Protein AF-A0A2V5YJ11-F1 (afdb_monomer_lite)

Radius of gyration: 21.42 Å; chains: 1; bounding box: 56×48×49 Å

pLDDT: mean 84.27, std 7.31, range [41.84, 95.62]

Structure (mmCIF, N/CA/C/O backbone):
data_AF-A0A2V5YJ11-F1
#
_entry.id   AF-A0A2V5YJ11-F1
#
loop_
_atom_site.group_PDB
_atom_site.id
_atom_site.type_symbol
_atom_site.label_atom_id
_atom_site.label_alt_id
_atom_site.label_comp_id
_atom_site.label_asym_id
_atom_site.label_entity_id
_atom_site.label_seq_id
_atom_site.pdbx_PDB_ins_code
_atom_site.Cartn_x
_atom_site.Cartn_y
_atom_site.Cartn_z
_atom_site.occupancy
_atom_site.B_iso_or_equiv
_atom_site.auth_seq_id
_atom_site.auth_comp_id
_atom_site.auth_asym_id
_atom_site.auth_atom_id
_atom_site.pdbx_PDB_model_num
ATOM 1 N N . ILE A 1 1 ? -2.072 4.856 -14.285 1.00 73.69 1 ILE A N 1
ATOM 2 C CA . ILE A 1 1 ? -1.595 5.643 -13.106 1.00 73.69 1 ILE A CA 1
ATOM 3 C C . ILE A 1 1 ? -1.628 4.850 -11.790 1.00 73.69 1 ILE A C 1
ATOM 5 O O . ILE A 1 1 ? -0.784 5.071 -10.922 1.00 73.69 1 ILE A O 1
ATOM 9 N N . SER A 1 2 ? -2.541 3.880 -11.656 1.00 79.94 2 SER A N 1
ATOM 10 C CA . SER A 1 2 ? -2.747 3.090 -10.433 1.00 79.94 2 SER A CA 1
ATOM 11 C C . SER A 1 2 ? -1.493 2.372 -9.906 1.00 79.94 2 SER A C 1
ATOM 13 O O . SER A 1 2 ? -1.230 2.402 -8.709 1.00 79.94 2 SER A O 1
ATOM 15 N N . ILE A 1 3 ? -0.654 1.802 -10.780 1.00 80.06 3 ILE A N 1
ATOM 16 C CA . ILE A 1 3 ? 0.580 1.095 -10.370 1.00 80.06 3 ILE A CA 1
ATOM 17 C C . ILE A 1 3 ? 1.580 2.030 -9.675 1.00 80.06 3 ILE A C 1
ATOM 19 O O . ILE A 1 3 ? 2.219 1.647 -8.694 1.00 80.06 3 ILE A O 1
ATOM 23 N N . ALA A 1 4 ? 1.706 3.270 -10.148 1.00 80.75 4 ALA A N 1
ATOM 24 C CA . ALA A 1 4 ? 2.595 4.246 -9.527 1.00 80.75 4 ALA A CA 1
ATOM 25 C C . ALA A 1 4 ? 2.116 4.606 -8.114 1.00 80.75 4 ALA A C 1
ATOM 27 O O . ALA A 1 4 ? 2.922 4.672 -7.195 1.00 80.75 4 ALA A O 1
ATOM 28 N N . LEU A 1 5 ? 0.805 4.771 -7.922 1.00 81.25 5 LEU A N 1
ATOM 29 C CA . LEU A 1 5 ? 0.224 5.070 -6.612 1.00 81.25 5 LEU A CA 1
ATOM 30 C C . LEU A 1 5 ? 0.337 3.907 -5.646 1.00 81.25 5 LEU A C 1
ATOM 32 O O . LEU A 1 5 ? 0.656 4.127 -4.484 1.00 81.25 5 LEU A O 1
ATOM 36 N N . TRP A 1 6 ? 0.122 2.688 -6.133 1.00 86.25 6 TRP A N 1
ATOM 37 C CA . TRP A 1 6 ? 0.230 1.475 -5.335 1.00 86.25 6 TRP A CA 1
ATOM 38 C C . TRP A 1 6 ? 1.592 1.342 -4.643 1.00 86.25 6 TRP A C 1
ATOM 40 O O . TRP A 1 6 ? 1.655 0.935 -3.488 1.00 86.25 6 TRP A O 1
ATOM 50 N N . ASN A 1 7 ? 2.672 1.802 -5.284 1.00 85.06 7 ASN A N 1
ATOM 51 C CA . ASN A 1 7 ? 4.005 1.842 -4.670 1.00 85.06 7 ASN A CA 1
ATOM 52 C C . ASN A 1 7 ? 4.112 2.782 -3.450 1.00 85.06 7 ASN A C 1
ATOM 54 O O . ASN A 1 7 ? 5.041 2.649 -2.660 1.00 85.06 7 ASN A O 1
ATOM 58 N N . TYR A 1 8 ? 3.180 3.720 -3.277 1.00 81.50 8 TYR A N 1
ATOM 59 C CA . TYR A 1 8 ? 3.149 4.670 -2.160 1.00 81.50 8 TYR A CA 1
ATOM 60 C C . TYR A 1 8 ? 1.992 4.418 -1.178 1.00 81.50 8 TYR A C 1
ATOM 62 O O . TYR A 1 8 ? 1.776 5.218 -0.266 1.00 81.50 8 TYR A O 1
ATOM 70 N N . ILE A 1 9 ? 1.248 3.321 -1.342 1.00 86.12 9 ILE A N 1
ATOM 71 C CA . ILE A 1 9 ? 0.173 2.911 -0.430 1.00 86.12 9 ILE A CA 1
ATOM 72 C C . ILE A 1 9 ? 0.753 2.311 0.860 1.00 86.12 9 ILE A C 1
ATOM 74 O O . ILE A 1 9 ? 1.829 1.715 0.870 1.00 86.12 9 ILE A O 1
ATOM 78 N N . GLY A 1 10 ? 0.013 2.448 1.964 1.00 81.69 10 GLY A N 1
ATOM 79 C CA . GLY A 1 10 ? 0.274 1.714 3.203 1.00 81.69 10 GLY A CA 1
ATOM 80 C C . GLY A 1 10 ? 1.140 2.445 4.228 1.00 81.69 10 GLY A C 1
ATOM 81 O O . GLY A 1 10 ? 1.571 1.838 5.208 1.00 81.69 10 GLY A O 1
ATOM 82 N N . TRP A 1 11 ? 1.387 3.741 4.038 1.00 84.38 11 TRP A N 1
ATOM 83 C CA . TRP A 1 11 ? 2.071 4.600 5.016 1.00 84.38 11 TRP A CA 1
ATOM 84 C C . TRP A 1 11 ? 1.265 4.791 6.318 1.00 84.38 11 TRP A C 1
ATOM 86 O O . TRP A 1 11 ? 1.827 5.088 7.373 1.00 84.38 11 TRP A O 1
ATOM 96 N N . ASP A 1 12 ? -0.046 4.604 6.238 1.00 85.94 12 ASP A N 1
ATOM 97 C CA . ASP A 1 12 ? -1.053 4.639 7.295 1.00 85.94 12 ASP A CA 1
ATOM 98 C C . ASP A 1 12 ? -1.195 3.298 8.033 1.00 85.94 12 ASP A C 1
ATOM 100 O O . ASP A 1 12 ? -1.565 3.299 9.207 1.00 85.94 12 ASP A O 1
ATOM 104 N N . ASN A 1 13 ? -0.824 2.164 7.421 1.00 80.25 13 ASN A N 1
ATOM 105 C CA . ASN A 1 13 ? -0.940 0.828 8.029 1.00 80.25 13 ASN A CA 1
ATOM 106 C C . ASN A 1 13 ? -0.354 0.732 9.447 1.00 80.25 13 ASN A C 1
ATOM 108 O O . ASN A 1 13 ? -1.031 0.193 10.329 1.00 80.25 13 ASN A O 1
ATOM 112 N N . PRO A 1 14 ? 0.851 1.270 9.740 1.00 76.19 14 PRO A N 1
ATOM 113 C CA . PRO A 1 14 ? 1.404 1.205 11.085 1.00 76.19 14 PRO A CA 1
ATOM 114 C C . PRO A 1 14 ? 0.505 1.867 12.132 1.00 76.19 14 PRO A C 1
ATOM 116 O O . PRO A 1 14 ? 0.590 1.505 13.300 1.00 76.19 14 PRO A O 1
ATOM 119 N N . SER A 1 15 ? -0.358 2.821 11.762 1.00 75.81 15 SER A N 1
ATOM 120 C CA . SER A 1 15 ? -1.256 3.507 12.702 1.00 75.81 15 SER A CA 1
ATOM 121 C C . SER A 1 15 ? -2.294 2.573 13.332 1.00 75.81 15 SER A C 1
ATOM 123 O O . SER A 1 15 ? -2.723 2.804 14.460 1.00 75.81 15 SER A O 1
ATOM 125 N N . THR A 1 16 ? -2.627 1.463 12.671 1.00 73.62 16 THR A N 1
ATOM 126 C CA . THR A 1 16 ? -3.557 0.458 13.209 1.00 73.62 16 THR A CA 1
ATOM 127 C C . THR A 1 16 ? -2.975 -0.280 14.420 1.00 73.62 16 THR A C 1
ATOM 129 O O . THR A 1 16 ? -3.708 -0.650 15.334 1.00 73.62 16 THR A O 1
ATOM 132 N N . ALA A 1 17 ? -1.644 -0.405 14.489 1.00 68.19 17 ALA A N 1
ATOM 133 C CA . ALA A 1 17 ? -0.907 -0.965 15.622 1.00 68.19 17 ALA A CA 1
ATOM 134 C C . ALA A 1 17 ? -0.400 0.105 16.610 1.00 68.19 17 ALA A C 1
ATOM 136 O O . ALA A 1 17 ? 0.473 -0.169 17.435 1.00 68.19 17 ALA A O 1
ATOM 137 N N . GLN A 1 18 ? -0.939 1.332 16.573 1.00 70.19 18 GLN A N 1
ATOM 138 C CA . GLN A 1 18 ? -0.470 2.437 17.420 1.00 70.19 18 GLN A CA 1
ATOM 139 C C . GLN A 1 18 ? -0.518 2.131 18.922 1.00 70.19 18 GLN A C 1
ATOM 141 O O . GLN A 1 18 ? 0.319 2.641 19.669 1.00 70.19 18 GLN A O 1
ATOM 146 N N . GLY A 1 19 ?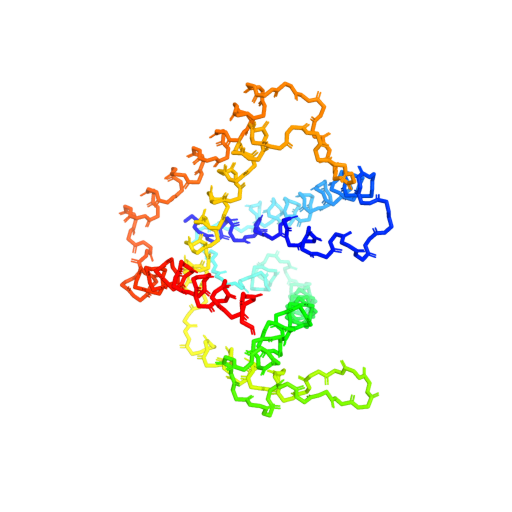 -1.446 1.274 19.357 1.00 70.38 19 GLY A N 1
ATOM 147 C CA . GLY A 1 19 ? -1.559 0.836 20.751 1.00 70.38 19 GLY A CA 1
ATOM 148 C C . GLY A 1 19 ? -0.392 -0.029 21.246 1.00 70.38 19 GLY A C 1
ATOM 149 O O . GLY A 1 19 ? -0.129 -0.050 22.444 1.00 70.38 19 GLY A O 1
ATOM 150 N N . GLU A 1 20 ? 0.335 -0.697 20.348 1.00 76.69 20 GLU A N 1
ATOM 151 C CA . GLU A 1 20 ? 1.489 -1.544 20.691 1.00 76.69 20 GLU A CA 1
ATOM 152 C C . GLU A 1 20 ? 2.812 -0.746 20.696 1.00 76.69 20 GLU A C 1
ATOM 154 O O . GLU A 1 20 ? 3.842 -1.211 21.190 1.00 76.69 20 GLU A O 1
ATOM 159 N N . VAL A 1 21 ? 2.802 0.493 20.188 1.00 80.00 21 VAL A N 1
ATOM 160 C CA . VAL A 1 21 ? 3.993 1.345 20.073 1.00 80.00 21 VAL A CA 1
ATOM 161 C C . VAL A 1 21 ? 4.177 2.203 21.323 1.00 80.00 21 VAL A C 1
ATOM 163 O O . VAL A 1 21 ? 3.309 2.977 21.719 1.00 80.00 21 VAL A O 1
ATOM 166 N N . LYS A 1 22 ? 5.375 2.165 21.915 1.00 81.62 22 LYS A N 1
ATOM 167 C CA . LYS A 1 22 ? 5.736 3.048 23.034 1.00 81.62 22 LYS A CA 1
ATOM 168 C C . LYS A 1 22 ? 5.780 4.514 22.579 1.00 81.62 22 LYS A C 1
ATOM 170 O O . LYS A 1 22 ? 6.554 4.872 21.690 1.00 81.62 22 LYS A O 1
ATOM 175 N N . ASN A 1 23 ? 5.011 5.379 23.247 1.00 84.00 23 ASN A N 1
ATOM 176 C CA . ASN A 1 23 ? 4.928 6.825 22.983 1.00 84.00 23 ASN A CA 1
ATOM 177 C C . ASN A 1 23 ? 4.676 7.165 21.501 1.00 84.00 23 ASN A C 1
ATOM 179 O O . ASN A 1 23 ? 5.492 7.847 20.865 1.00 84.00 23 ASN A O 1
ATOM 183 N N . PRO A 1 24 ? 3.539 6.732 20.936 1.00 80.56 24 PRO A N 1
ATOM 184 C CA . PRO A 1 24 ? 3.299 6.816 19.502 1.00 80.56 24 PRO A CA 1
ATOM 185 C C . PRO A 1 24 ? 3.320 8.261 18.982 1.00 80.56 24 PRO A C 1
ATOM 187 O O . PRO A 1 24 ? 3.807 8.525 17.886 1.00 80.56 24 PRO A O 1
ATOM 190 N N . SER A 1 25 ? 2.910 9.227 19.806 1.00 80.31 25 SER A N 1
ATOM 191 C CA . SER A 1 25 ? 2.929 10.654 19.466 1.00 80.31 25 SER A CA 1
ATOM 192 C C . SER A 1 25 ? 4.309 11.225 19.132 1.00 80.31 25 SER A C 1
ATOM 194 O O . SER A 1 25 ? 4.394 12.255 18.470 1.00 80.31 25 SER A O 1
ATOM 196 N N . ARG A 1 26 ? 5.395 10.576 19.567 1.00 83.50 26 ARG A N 1
ATOM 197 C CA . ARG A 1 26 ? 6.773 10.967 19.227 1.00 83.50 26 ARG A CA 1
ATOM 198 C C . ARG A 1 26 ? 7.444 9.975 18.289 1.00 83.50 26 ARG A C 1
ATOM 200 O O . ARG A 1 26 ? 8.250 10.385 17.459 1.00 83.50 26 ARG A O 1
ATOM 207 N N . THR A 1 27 ? 7.128 8.691 18.428 1.00 88.38 27 THR A N 1
ATOM 208 C CA . THR A 1 27 ? 7.758 7.619 17.652 1.00 88.38 27 THR A CA 1
ATOM 209 C C . THR A 1 27 ? 7.330 7.660 16.187 1.00 88.38 27 THR A C 1
ATOM 211 O O . THR A 1 27 ? 8.194 7.592 15.319 1.00 88.38 27 THR A O 1
ATOM 214 N N . TYR A 1 28 ? 6.041 7.875 15.894 1.00 85.19 28 TYR A N 1
ATOM 215 C CA . TYR A 1 28 ? 5.539 7.893 14.513 1.00 85.19 28 TYR A CA 1
ATOM 216 C C . TYR A 1 28 ? 6.125 9.029 13.668 1.00 85.19 28 TYR A C 1
ATOM 218 O O . TYR A 1 28 ? 6.676 8.731 12.609 1.00 85.19 28 TYR A O 1
ATOM 226 N N . PRO A 1 29 ? 6.096 10.306 14.107 1.00 84.31 29 PRO A N 1
ATOM 227 C CA . PRO A 1 29 ? 6.670 11.386 13.306 1.00 84.31 29 PRO A CA 1
ATOM 228 C C . PRO A 1 29 ? 8.162 11.186 13.024 1.00 84.31 29 PRO A C 1
ATOM 230 O O . PRO A 1 29 ? 8.623 11.465 11.923 1.00 84.31 29 PRO A O 1
ATOM 233 N N . ARG A 1 30 ? 8.918 10.661 13.998 1.00 88.69 30 ARG A N 1
ATOM 234 C CA . ARG A 1 30 ? 10.345 10.355 13.821 1.00 88.69 30 ARG A CA 1
ATOM 235 C C . ARG A 1 30 ? 10.556 9.212 12.838 1.00 88.69 30 ARG A C 1
ATOM 237 O O . ARG A 1 30 ? 11.393 9.338 11.955 1.00 88.69 30 ARG A O 1
ATOM 244 N N . ALA A 1 31 ? 9.795 8.127 12.971 1.00 89.62 31 ALA A N 1
ATOM 245 C CA . ALA A 1 31 ? 9.870 6.996 12.055 1.00 89.62 31 ALA A CA 1
ATOM 246 C C . ALA A 1 31 ? 9.571 7.433 10.614 1.00 89.62 31 ALA A C 1
ATOM 248 O O . ALA A 1 31 ? 10.355 7.128 9.721 1.00 89.62 31 ALA A O 1
ATOM 249 N N . LEU A 1 32 ? 8.514 8.226 10.401 1.00 88.62 32 LEU A N 1
ATOM 250 C CA . LEU A 1 32 ? 8.177 8.785 9.088 1.00 88.62 32 LEU A CA 1
ATOM 251 C C . LEU A 1 32 ? 9.275 9.711 8.547 1.00 88.62 32 LEU A C 1
ATOM 253 O O . LEU A 1 32 ? 9.615 9.618 7.372 1.00 88.62 32 LEU A O 1
ATOM 257 N N . ALA A 1 33 ? 9.876 10.553 9.394 1.00 89.94 33 ALA A N 1
ATOM 258 C CA . ALA A 1 33 ? 10.956 11.453 8.984 1.00 89.94 33 ALA A CA 1
ATOM 259 C C . ALA A 1 33 ? 12.203 10.714 8.465 1.00 89.94 33 ALA A C 1
ATOM 261 O O . ALA A 1 33 ? 12.894 11.244 7.600 1.00 89.94 33 ALA A O 1
ATOM 262 N N . PHE A 1 34 ? 12.483 9.502 8.957 1.00 92.50 34 PHE A N 1
ATOM 263 C CA . PHE A 1 34 ? 13.566 8.659 8.436 1.00 92.50 34 PHE A CA 1
ATOM 264 C C . PHE A 1 34 ? 13.117 7.771 7.272 1.00 92.50 34 PHE A C 1
ATOM 266 O O . PHE A 1 34 ? 13.850 7.624 6.296 1.00 92.50 34 PHE A O 1
ATOM 273 N N . ALA A 1 35 ? 11.918 7.192 7.353 1.00 90.38 35 ALA A N 1
ATOM 274 C CA . ALA A 1 35 ? 11.406 6.284 6.335 1.00 90.38 35 ALA A CA 1
ATOM 275 C C . ALA A 1 35 ? 11.194 6.994 4.992 1.00 90.38 35 ALA A C 1
ATOM 277 O O . ALA A 1 35 ? 11.591 6.460 3.961 1.00 90.38 35 ALA A O 1
ATOM 278 N N . LEU A 1 36 ? 10.633 8.210 4.996 1.00 90.31 36 LEU A N 1
ATOM 279 C CA . LEU A 1 36 ? 10.310 8.938 3.766 1.00 90.31 36 LEU A CA 1
ATOM 280 C C . LEU A 1 36 ? 11.546 9.204 2.883 1.00 90.31 36 LEU A C 1
ATOM 282 O O . LEU A 1 36 ? 11.503 8.821 1.711 1.00 90.31 36 LEU A O 1
ATOM 286 N N . PRO A 1 37 ? 12.665 9.774 3.381 1.00 93.12 37 PRO A N 1
ATOM 287 C CA . PRO A 1 37 ? 13.871 9.939 2.569 1.00 93.12 37 PRO A CA 1
ATOM 288 C C . PRO A 1 37 ? 14.454 8.616 2.076 1.00 93.12 37 PRO A C 1
ATOM 290 O O . PRO A 1 37 ? 14.842 8.524 0.91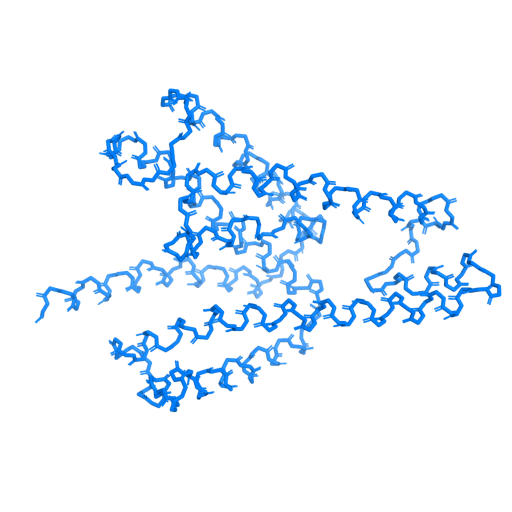6 1.00 93.12 37 PRO A O 1
ATOM 293 N N . ILE A 1 38 ? 14.489 7.583 2.926 1.00 93.62 38 ILE A N 1
ATOM 294 C CA . ILE A 1 38 ? 15.052 6.274 2.564 1.00 93.62 38 ILE A CA 1
ATOM 295 C C . ILE A 1 38 ? 14.250 5.642 1.425 1.00 93.62 38 ILE A C 1
ATOM 297 O O . ILE A 1 38 ? 14.833 5.210 0.435 1.00 93.62 38 ILE A O 1
ATOM 301 N N . VAL A 1 39 ? 12.921 5.637 1.535 1.00 90.56 39 VAL A N 1
ATOM 302 C CA . VAL A 1 39 ? 12.021 5.116 0.497 1.00 90.56 39 VAL A CA 1
ATOM 303 C C . VAL A 1 39 ? 12.131 5.944 -0.782 1.00 90.56 39 VAL A C 1
ATOM 305 O O . VAL A 1 39 ? 12.225 5.386 -1.871 1.00 90.56 39 VAL A O 1
ATOM 308 N N . THR A 1 40 ? 12.198 7.272 -0.662 1.00 90.69 40 THR A N 1
ATOM 309 C CA . THR A 1 40 ? 12.371 8.166 -1.817 1.00 90.69 40 THR A CA 1
ATOM 310 C C . THR A 1 40 ? 13.662 7.843 -2.564 1.00 90.69 40 THR A C 1
ATOM 312 O O . THR A 1 40 ? 13.631 7.607 -3.766 1.00 90.69 40 THR A O 1
ATOM 315 N N . ILE A 1 41 ? 14.793 7.757 -1.864 1.00 93.81 41 ILE A N 1
ATOM 316 C CA . ILE A 1 41 ? 16.082 7.396 -2.469 1.00 93.81 41 ILE A CA 1
ATOM 317 C C . ILE A 1 41 ? 16.012 5.986 -3.071 1.00 93.81 41 ILE A C 1
ATOM 319 O O . ILE A 1 41 ? 16.463 5.781 -4.198 1.00 93.81 41 ILE A O 1
ATOM 323 N N . GLY A 1 42 ? 15.401 5.041 -2.354 1.00 90.75 42 GLY A N 1
ATOM 324 C CA . GLY A 1 42 ? 15.230 3.656 -2.785 1.00 90.75 42 GLY A CA 1
ATOM 325 C C . GLY A 1 42 ? 14.435 3.503 -4.081 1.00 90.75 42 GLY A C 1
ATOM 326 O O . GLY A 1 42 ? 14.745 2.610 -4.860 1.00 90.75 42 GLY A O 1
ATOM 327 N N . TYR A 1 43 ? 13.470 4.385 -4.353 1.00 89.19 43 TYR A N 1
ATOM 328 C CA . TYR A 1 43 ? 12.753 4.412 -5.630 1.00 89.19 43 TYR A CA 1
ATOM 329 C C . TYR A 1 43 ? 13.491 5.209 -6.709 1.00 89.19 43 TYR A C 1
ATOM 331 O O . TYR A 1 43 ? 13.634 4.738 -7.835 1.00 89.19 43 TYR A O 1
ATOM 339 N N . PHE A 1 44 ? 13.974 6.410 -6.385 1.00 91.25 44 PHE A N 1
ATOM 340 C CA . PHE A 1 44 ? 14.527 7.330 -7.382 1.00 91.25 44 PHE A CA 1
ATOM 341 C C . PHE A 1 44 ? 15.870 6.871 -7.947 1.00 91.25 44 PHE A C 1
ATOM 343 O O . PHE A 1 44 ? 16.084 6.977 -9.151 1.00 91.25 44 PHE A O 1
ATOM 350 N N . VAL A 1 45 ? 16.777 6.361 -7.111 1.00 91.94 45 VAL A N 1
ATOM 351 C CA . VAL A 1 45 ? 18.118 5.949 -7.556 1.00 91.94 45 VAL A CA 1
ATOM 352 C C . VAL A 1 45 ? 18.066 4.847 -8.622 1.00 91.94 45 VAL A C 1
ATOM 354 O O . VAL A 1 45 ? 18.630 5.062 -9.698 1.00 91.94 45 VAL A O 1
ATOM 357 N N . PRO A 1 46 ? 17.399 3.694 -8.397 1.00 88.44 46 PRO A N 1
ATOM 358 C CA . PRO A 1 46 ? 17.320 2.662 -9.425 1.00 88.44 46 PRO A CA 1
ATOM 359 C C . PRO A 1 46 ? 16.526 3.136 -10.643 1.00 88.44 46 PRO A C 1
ATOM 361 O O . PRO A 1 46 ? 16.950 2.859 -11.760 1.00 88.44 46 PRO A O 1
ATOM 364 N N . LEU A 1 47 ? 15.447 3.907 -10.450 1.00 90.00 47 LEU A N 1
ATOM 365 C CA . LEU A 1 47 ? 14.643 4.446 -11.547 1.00 90.00 47 LEU A CA 1
ATOM 366 C C . LEU A 1 47 ? 15.471 5.327 -12.490 1.00 90.00 47 LEU A C 1
ATOM 368 O O . LEU A 1 47 ? 15.450 5.105 -13.700 1.00 90.00 47 LEU A O 1
ATOM 372 N N . LEU A 1 48 ? 16.229 6.288 -11.950 1.00 91.69 48 LEU A N 1
ATOM 373 C CA . LEU A 1 48 ? 17.101 7.172 -12.732 1.00 91.69 48 LEU A CA 1
ATOM 374 C C . LEU A 1 48 ? 18.209 6.392 -13.444 1.00 91.69 48 LEU A C 1
ATOM 376 O O . LEU A 1 48 ? 18.482 6.653 -14.615 1.00 91.69 48 LEU A O 1
ATOM 380 N N . ALA A 1 49 ? 18.813 5.412 -12.765 1.00 88.50 49 ALA A N 1
ATOM 381 C CA . ALA A 1 49 ? 19.824 4.552 -13.369 1.00 88.50 49 ALA A CA 1
ATOM 382 C C . ALA A 1 49 ? 19.259 3.766 -14.563 1.00 88.50 49 ALA A C 1
ATOM 384 O O . ALA A 1 49 ? 19.893 3.706 -15.613 1.00 88.50 49 ALA A O 1
ATOM 385 N N . THR A 1 50 ? 18.049 3.209 -14.441 1.00 88.25 50 THR A N 1
ATOM 386 C CA . THR A 1 50 ? 17.405 2.472 -15.539 1.00 88.25 50 THR A CA 1
ATOM 387 C C . THR A 1 50 ? 16.876 3.366 -16.651 1.00 88.25 50 THR A C 1
ATOM 389 O O . THR A 1 50 ? 16.981 2.980 -17.812 1.00 88.25 50 THR A O 1
ATOM 392 N N . LEU A 1 51 ? 16.359 4.558 -16.332 1.00 91.50 51 LEU A N 1
ATOM 393 C CA . LEU A 1 51 ? 15.925 5.555 -17.320 1.00 91.50 51 LEU A CA 1
ATOM 394 C C . LEU A 1 51 ? 17.086 6.006 -18.206 1.00 91.50 51 LEU A C 1
ATOM 396 O O . LEU A 1 51 ? 16.914 6.185 -19.405 1.00 91.50 51 LEU A O 1
ATOM 400 N N . GLY A 1 52 ? 18.273 6.190 -17.620 1.00 88.31 52 GLY A N 1
ATOM 401 C CA . GLY A 1 52 ? 19.466 6.576 -18.373 1.00 88.31 52 GLY A CA 1
ATOM 402 C C . GLY A 1 52 ? 20.031 5.458 -19.250 1.00 88.31 52 GLY A C 1
ATOM 403 O O . GLY A 1 52 ? 20.828 5.733 -20.143 1.00 88.31 52 GLY A O 1
ATOM 404 N N . ALA A 1 53 ? 19.645 4.207 -18.996 1.00 86.69 53 ALA A N 1
ATOM 405 C CA . ALA A 1 53 ? 20.301 3.046 -19.577 1.00 86.69 53 ALA A CA 1
ATOM 406 C C . ALA A 1 53 ? 19.392 2.167 -20.452 1.00 86.69 53 ALA A C 1
ATOM 408 O O . ALA A 1 53 ? 19.888 1.310 -21.178 1.00 86.69 53 ALA A O 1
ATOM 409 N N . SER A 1 54 ? 18.075 2.370 -20.404 1.00 88.62 54 SER A N 1
ATOM 410 C CA . SER A 1 54 ? 17.086 1.625 -21.185 1.00 88.62 54 SER A CA 1
ATOM 411 C C . SER A 1 54 ? 15.926 2.525 -21.603 1.00 88.62 54 SER A C 1
ATOM 413 O O . SER A 1 54 ? 15.653 3.534 -20.956 1.00 88.62 54 SER A O 1
ATOM 415 N N . ASP A 1 55 ? 15.231 2.147 -22.674 1.00 88.69 55 ASP A N 1
ATOM 416 C CA . ASP A 1 55 ? 14.028 2.849 -23.114 1.00 88.69 55 ASP A CA 1
ATOM 417 C C . ASP A 1 55 ? 12.844 2.496 -22.198 1.00 88.69 55 ASP A C 1
ATOM 419 O O . ASP A 1 55 ? 12.479 1.330 -22.044 1.00 88.69 55 ASP A O 1
ATOM 423 N N . TRP A 1 56 ? 12.234 3.514 -21.587 1.00 87.44 56 TRP A N 1
ATOM 424 C CA . TRP A 1 56 ? 11.096 3.353 -20.679 1.00 87.44 56 TRP A CA 1
ATOM 425 C C . TRP A 1 56 ? 9.851 2.796 -21.377 1.00 87.44 56 TRP A C 1
ATOM 427 O O . TRP A 1 56 ? 8.986 2.219 -20.717 1.00 87.44 56 TRP A O 1
ATOM 437 N N . THR A 1 57 ? 9.757 2.922 -22.704 1.00 88.56 57 THR A N 1
ATOM 438 C CA . THR A 1 57 ? 8.627 2.396 -23.482 1.00 88.56 57 THR A CA 1
ATOM 439 C C . THR A 1 57 ? 8.627 0.869 -23.586 1.00 88.56 57 THR A C 1
ATOM 441 O O . THR A 1 57 ? 7.585 0.276 -23.858 1.00 88.56 57 THR A O 1
ATOM 444 N N . THR A 1 58 ? 9.762 0.208 -23.325 1.00 86.19 58 THR A N 1
ATOM 445 C CA . THR A 1 58 ? 9.877 -1.260 -23.371 1.00 86.19 58 THR A CA 1
ATOM 446 C C . THR A 1 58 ? 9.682 -1.921 -22.007 1.00 86.19 58 THR A C 1
ATOM 448 O O . THR A 1 58 ? 9.861 -3.133 -21.869 1.00 86.19 58 THR A O 1
ATOM 451 N N . TRP A 1 59 ? 9.387 -1.144 -20.965 1.00 88.00 59 TRP A N 1
ATOM 452 C CA . TRP A 1 59 ? 9.293 -1.657 -19.604 1.00 88.00 59 TRP A CA 1
ATOM 453 C C . TRP A 1 59 ? 8.000 -2.435 -19.378 1.00 88.00 59 TRP A C 1
ATOM 455 O O . TRP A 1 59 ? 6.924 -2.067 -19.841 1.00 88.00 59 TRP A O 1
ATOM 465 N N . THR A 1 60 ? 8.119 -3.525 -18.625 1.00 85.25 60 THR A N 1
ATOM 466 C CA . THR A 1 60 ? 7.005 -4.409 -18.271 1.00 85.25 60 THR A CA 1
ATOM 467 C C . THR A 1 60 ? 6.996 -4.682 -16.771 1.00 85.25 60 THR A C 1
ATOM 469 O O . THR A 1 60 ? 8.006 -4.510 -16.080 1.00 85.25 60 THR A O 1
ATOM 472 N N . GLU A 1 61 ? 5.840 -5.093 -16.248 1.00 80.31 61 GLU A N 1
ATOM 473 C CA . GLU A 1 61 ? 5.681 -5.471 -14.842 1.00 80.31 61 GLU A CA 1
ATOM 474 C C . GLU A 1 61 ? 6.677 -6.579 -14.466 1.00 80.31 61 GLU A C 1
ATOM 476 O O . GLU A 1 61 ? 6.799 -7.590 -15.155 1.00 80.31 61 GLU A O 1
ATOM 481 N N . GLY A 1 62 ? 7.426 -6.379 -13.378 1.00 82.44 62 GLY A N 1
ATOM 482 C CA . GLY A 1 62 ? 8.463 -7.324 -12.953 1.00 82.44 62 GLY A CA 1
ATOM 483 C C . GLY A 1 62 ? 9.709 -7.366 -13.850 1.00 82.44 62 GLY A C 1
ATOM 484 O O . GLY A 1 62 ? 10.560 -8.222 -13.632 1.00 82.44 62 GLY A O 1
ATOM 485 N N . GLY A 1 63 ? 9.854 -6.440 -14.806 1.00 88.00 63 GLY A N 1
ATOM 486 C CA . GLY A 1 63 ? 10.927 -6.422 -15.808 1.00 88.00 63 GLY A CA 1
ATOM 487 C C . GLY A 1 63 ? 12.323 -6.015 -15.313 1.00 88.00 63 GLY A C 1
ATOM 488 O O . GLY A 1 63 ? 13.266 -5.997 -16.103 1.00 88.00 63 GLY A O 1
ATOM 489 N N . TRP A 1 64 ? 12.494 -5.676 -14.029 1.00 89.25 64 TRP A N 1
ATOM 490 C CA . TRP A 1 64 ? 13.776 -5.208 -13.476 1.00 89.25 64 TRP A CA 1
ATOM 491 C C . TRP A 1 64 ? 14.956 -6.168 -13.722 1.00 89.25 64 TRP A C 1
ATOM 493 O O . TRP A 1 64 ? 16.020 -5.694 -14.133 1.00 89.25 64 TRP A O 1
ATOM 503 N N . PRO A 1 65 ? 14.820 -7.500 -13.540 1.00 91.81 65 PRO A N 1
ATOM 504 C CA . PRO A 1 65 ? 15.888 -8.438 -13.879 1.00 91.81 65 PRO A CA 1
ATOM 505 C C . PRO A 1 65 ? 16.234 -8.427 -15.375 1.00 91.81 65 PRO A C 1
ATOM 507 O O . PRO A 1 65 ? 17.407 -8.484 -15.733 1.00 91.81 65 PRO A O 1
ATOM 510 N N . GLN A 1 66 ? 15.239 -8.324 -16.260 1.00 90.19 66 GLN A N 1
ATOM 511 C CA . GLN A 1 66 ? 15.435 -8.291 -17.712 1.00 90.19 66 GLN A CA 1
ATOM 512 C C . GLN A 1 66 ? 16.162 -7.013 -18.138 1.00 90.19 66 GLN A C 1
ATOM 514 O O . GLN A 1 66 ? 17.101 -7.082 -18.932 1.00 90.19 66 GLN A O 1
ATOM 519 N N . ILE A 1 67 ? 15.792 -5.872 -17.549 1.00 90.81 67 ILE A N 1
ATOM 520 C CA . ILE A 1 67 ? 16.481 -4.596 -17.758 1.00 90.81 67 ILE A CA 1
ATOM 521 C C . ILE A 1 67 ? 17.951 -4.731 -17.338 1.00 90.81 67 ILE A C 1
ATOM 523 O O . ILE A 1 67 ? 18.840 -4.410 -18.126 1.00 90.81 67 ILE A O 1
ATOM 527 N N . ALA A 1 68 ? 18.232 -5.309 -16.165 1.00 90.38 68 ALA A N 1
ATOM 528 C CA . ALA A 1 68 ? 19.605 -5.539 -15.708 1.00 90.38 68 ALA A CA 1
ATOM 529 C C . ALA A 1 68 ? 20.427 -6.421 -16.668 1.00 90.38 68 ALA A C 1
ATOM 531 O O . ALA A 1 68 ? 21.593 -6.122 -16.928 1.00 90.38 68 ALA A O 1
ATOM 532 N N . VAL A 1 69 ? 19.832 -7.470 -17.252 1.00 91.12 69 VAL A N 1
ATOM 533 C CA . VAL A 1 69 ? 20.509 -8.284 -18.280 1.00 91.12 69 VAL A CA 1
ATOM 534 C C . VAL A 1 69 ? 20.808 -7.463 -19.534 1.00 91.12 69 VAL A C 1
ATOM 536 O O . VAL A 1 69 ? 21.914 -7.555 -20.062 1.00 91.12 69 VAL A O 1
ATOM 539 N N . SER A 1 70 ? 19.846 -6.665 -20.002 1.00 87.56 70 SER A N 1
ATOM 540 C CA . SER A 1 70 ? 19.986 -5.897 -21.245 1.00 87.56 70 SER A CA 1
ATOM 541 C C . SER A 1 70 ? 21.020 -4.770 -21.157 1.00 87.56 70 SER A C 1
ATOM 543 O O . SER A 1 70 ? 21.662 -4.448 -22.152 1.00 87.56 70 SER A O 1
ATOM 545 N N . VAL A 1 71 ? 21.211 -4.204 -19.963 1.00 86.88 71 VAL A N 1
ATOM 546 C CA . VAL A 1 71 ? 22.011 -2.992 -19.758 1.00 86.88 71 VAL A CA 1
ATOM 547 C C . VAL A 1 71 ? 23.420 -3.284 -19.238 1.00 86.88 71 VAL A C 1
ATOM 549 O O . VAL A 1 71 ? 24.360 -2.559 -19.553 1.00 86.88 71 VAL A O 1
ATOM 552 N N . SER A 1 72 ? 23.606 -4.324 -18.421 1.00 85.44 72 SER A N 1
ATOM 553 C CA . SER A 1 72 ? 24.841 -4.489 -17.633 1.00 85.44 72 SER A CA 1
ATOM 554 C C . SER A 1 72 ? 25.855 -5.480 -18.223 1.00 85.44 72 SER A C 1
ATOM 556 O O . SER A 1 72 ? 26.746 -5.954 -17.512 1.00 85.44 72 SER A O 1
ATOM 558 N N . GLY A 1 73 ? 25.738 -5.809 -19.514 1.00 85.44 73 GLY A N 1
ATOM 559 C CA . GLY A 1 73 ? 26.698 -6.653 -20.232 1.00 85.44 73 GLY A CA 1
ATOM 560 C C . GLY A 1 73 ? 26.956 -7.998 -19.539 1.00 85.44 73 GLY A C 1
ATOM 561 O O . GLY A 1 73 ? 26.026 -8.699 -19.143 1.00 85.44 73 GLY A O 1
ATOM 562 N N . SER A 1 74 ? 28.230 -8.359 -19.350 1.00 86.94 74 SER A N 1
ATOM 563 C CA . SER A 1 74 ? 28.632 -9.634 -18.730 1.00 86.94 74 SER A CA 1
ATOM 564 C C . SER A 1 74 ? 28.190 -9.788 -17.266 1.00 86.94 74 SER A C 1
ATOM 566 O O . SER A 1 74 ? 27.982 -10.912 -16.811 1.00 86.94 74 SER A O 1
ATOM 568 N N . ALA A 1 75 ? 27.990 -8.683 -16.538 1.00 89.56 75 ALA A N 1
ATOM 569 C CA . ALA A 1 75 ? 27.502 -8.697 -15.158 1.00 89.56 75 ALA A CA 1
ATOM 570 C C . ALA A 1 75 ? 25.967 -8.775 -15.060 1.00 89.56 75 ALA A C 1
ATOM 572 O O . ALA A 1 75 ? 25.434 -9.074 -13.990 1.00 89.56 75 ALA A O 1
ATOM 573 N N . GLY A 1 76 ? 25.243 -8.548 -16.162 1.00 89.50 76 GLY A N 1
ATOM 574 C CA . GLY A 1 76 ? 23.786 -8.412 -16.153 1.00 89.50 76 GLY A CA 1
ATOM 575 C C . GLY A 1 76 ? 23.051 -9.633 -15.619 1.00 89.50 76 GLY A C 1
ATOM 576 O O . GLY A 1 76 ? 22.147 -9.491 -14.802 1.00 89.50 76 GLY A O 1
ATOM 577 N N . ARG A 1 77 ? 23.488 -10.848 -15.975 1.00 92.00 77 ARG A N 1
ATOM 578 C CA . ARG A 1 77 ? 22.875 -12.083 -15.454 1.00 92.00 77 ARG A CA 1
ATOM 579 C C . ARG A 1 77 ? 23.060 -12.239 -13.944 1.00 92.00 77 ARG A C 1
ATOM 581 O O . ARG A 1 77 ? 22.141 -12.686 -13.267 1.00 92.00 77 ARG A O 1
ATOM 588 N N . TRP A 1 78 ? 24.225 -11.866 -13.417 1.00 94.19 78 TRP A N 1
ATOM 589 C CA . TRP A 1 78 ? 24.498 -11.919 -11.981 1.00 94.19 78 TRP A CA 1
ATOM 590 C C . TRP A 1 78 ? 23.628 -10.916 -11.217 1.00 94.19 78 TRP A C 1
ATOM 592 O O . TRP A 1 78 ? 22.954 -11.288 -10.259 1.00 94.19 78 TRP A O 1
ATOM 602 N N . ILE A 1 79 ? 23.578 -9.667 -11.687 1.00 92.31 79 ILE A N 1
ATOM 603 C CA . ILE A 1 79 ? 22.757 -8.606 -11.089 1.00 92.31 79 ILE A CA 1
ATOM 604 C C . ILE A 1 79 ? 21.271 -8.984 -11.136 1.00 92.31 79 ILE A C 1
ATOM 606 O O . ILE A 1 79 ? 20.573 -8.861 -10.133 1.00 92.31 79 ILE A O 1
ATOM 610 N N . ALA A 1 80 ? 20.797 -9.511 -12.266 1.00 93.00 80 ALA A N 1
ATOM 611 C CA . ALA A 1 80 ? 19.413 -9.937 -12.440 1.00 93.00 80 ALA A CA 1
ATOM 612 C C . ALA A 1 80 ? 18.987 -11.014 -11.433 1.00 93.00 80 ALA A C 1
ATOM 614 O O . ALA A 1 80 ? 17.881 -10.940 -10.900 1.00 93.00 80 ALA A O 1
ATOM 615 N N . ILE A 1 81 ? 19.863 -11.980 -11.126 1.00 94.38 81 ILE A N 1
ATOM 616 C CA . ILE A 1 81 ? 19.596 -13.005 -10.106 1.00 94.38 81 ILE A CA 1
ATOM 617 C C . ILE A 1 81 ? 19.415 -12.356 -8.731 1.00 94.38 81 ILE A C 1
ATOM 619 O O . ILE A 1 81 ? 18.455 -12.671 -8.032 1.00 94.38 81 ILE A O 1
ATOM 623 N N . TRP A 1 82 ? 20.291 -11.424 -8.350 1.00 94.75 82 TRP A N 1
ATOM 624 C CA . TRP A 1 82 ? 20.184 -10.736 -7.061 1.00 94.75 82 TRP A CA 1
ATOM 625 C C . TRP A 1 82 ? 18.950 -9.843 -6.962 1.00 94.75 82 TRP A C 1
ATOM 627 O O . TRP A 1 82 ? 18.296 -9.841 -5.921 1.00 94.75 82 TRP A O 1
ATOM 637 N N . ILE A 1 83 ? 18.588 -9.140 -8.039 1.00 93.12 83 ILE A N 1
ATOM 638 C CA . ILE A 1 83 ? 17.348 -8.356 -8.103 1.00 93.12 83 ILE A CA 1
ATOM 639 C C . ILE A 1 83 ? 16.133 -9.274 -7.943 1.00 93.12 83 ILE A C 1
ATOM 641 O O . ILE A 1 83 ? 15.251 -8.983 -7.137 1.00 93.12 83 ILE A O 1
ATOM 645 N N . ALA A 1 84 ? 16.096 -10.398 -8.666 1.00 93.62 84 ALA A N 1
ATOM 646 C CA . ALA A 1 84 ? 14.996 -11.353 -8.583 1.00 93.62 84 ALA A CA 1
ATOM 647 C C . ALA A 1 84 ? 14.871 -11.956 -7.175 1.00 93.62 84 ALA A C 1
ATOM 649 O O . ALA A 1 84 ? 13.783 -11.953 -6.601 1.00 93.62 84 ALA A O 1
ATOM 650 N N . LEU A 1 85 ? 15.980 -12.407 -6.581 1.00 95.25 85 LEU A N 1
ATOM 651 C CA . LEU A 1 85 ? 15.994 -12.949 -5.219 1.00 95.25 85 LEU A CA 1
ATOM 652 C C . LEU A 1 85 ? 15.578 -11.900 -4.184 1.00 95.25 85 LEU A C 1
ATOM 654 O O . LEU A 1 85 ? 14.742 -12.187 -3.331 1.00 95.25 85 LEU A O 1
ATOM 658 N N . GLY A 1 86 ? 16.113 -10.680 -4.274 1.00 94.12 86 GLY A N 1
ATOM 659 C CA . GLY A 1 86 ? 15.748 -9.581 -3.382 1.00 94.12 86 GLY A CA 1
ATOM 660 C C . GLY A 1 86 ? 14.260 -9.240 -3.470 1.00 94.12 86 GLY A C 1
ATOM 661 O O . GLY A 1 86 ? 13.594 -9.134 -2.440 1.00 94.12 86 GLY A O 1
ATOM 662 N N . GLY A 1 87 ? 13.719 -9.155 -4.689 1.00 92.12 87 GLY A N 1
ATOM 663 C CA . GLY A 1 87 ? 12.294 -8.932 -4.928 1.00 92.12 87 GLY A CA 1
ATOM 664 C C . GLY A 1 87 ? 11.415 -10.048 -4.360 1.00 92.12 87 GLY A C 1
ATOM 665 O O . GLY A 1 87 ? 10.431 -9.767 -3.680 1.00 92.12 87 GLY A O 1
ATOM 666 N N . MET A 1 88 ? 11.799 -11.313 -4.555 1.00 93.25 88 MET A N 1
ATOM 667 C CA . MET A 1 88 ? 11.076 -12.463 -3.999 1.00 93.25 88 MET A CA 1
ATOM 668 C C . MET A 1 88 ? 11.071 -12.458 -2.468 1.00 93.25 88 MET A C 1
ATOM 670 O O . MET A 1 88 ? 10.017 -12.616 -1.857 1.00 93.25 88 MET A O 1
ATOM 674 N N . ILE A 1 89 ? 12.233 -12.258 -1.840 1.00 95.62 89 ILE A N 1
ATOM 675 C CA . ILE A 1 89 ? 12.352 -12.215 -0.376 1.00 95.62 89 ILE A CA 1
ATOM 676 C C . ILE A 1 89 ? 11.545 -11.039 0.186 1.00 95.62 89 ILE A C 1
ATOM 678 O O . ILE A 1 89 ? 10.840 -11.204 1.180 1.00 95.62 89 ILE A O 1
ATOM 682 N N . SER A 1 90 ? 11.600 -9.876 -0.467 1.00 92.12 90 SER A N 1
ATOM 683 C CA . SER A 1 90 ? 10.819 -8.697 -0.085 1.00 92.12 90 SER A CA 1
ATOM 684 C C . SER A 1 90 ? 9.312 -8.962 -0.161 1.00 92.12 90 SER A C 1
ATOM 686 O O . SER A 1 90 ? 8.604 -8.707 0.813 1.00 92.12 90 SER A O 1
ATOM 688 N N . ALA A 1 91 ? 8.827 -9.551 -1.259 1.00 90.19 91 ALA A N 1
ATOM 689 C CA . ALA A 1 91 ? 7.417 -9.900 -1.422 1.00 90.19 91 ALA A CA 1
ATOM 690 C C . ALA A 1 91 ? 6.947 -10.926 -0.376 1.00 90.19 91 ALA A C 1
ATOM 692 O O . ALA A 1 91 ? 5.871 -10.770 0.202 1.00 90.19 91 ALA A O 1
ATOM 693 N N . LEU A 1 92 ? 7.767 -11.941 -0.075 1.00 90.62 92 LEU A N 1
ATOM 694 C CA . LEU A 1 92 ? 7.474 -12.930 0.967 1.00 90.62 92 LEU A CA 1
ATOM 695 C C . LEU A 1 92 ? 7.425 -12.302 2.364 1.00 90.62 92 LEU A C 1
ATOM 697 O O . LEU A 1 92 ? 6.517 -12.597 3.142 1.00 90.62 92 LEU A O 1
ATOM 701 N N . ALA A 1 93 ? 8.379 -11.425 2.682 1.00 90.88 93 ALA A N 1
ATOM 702 C CA . ALA A 1 93 ? 8.409 -10.715 3.955 1.00 90.88 93 ALA A CA 1
ATOM 703 C C . ALA A 1 93 ? 7.180 -9.809 4.118 1.00 90.88 93 ALA A C 1
ATOM 705 O O . ALA A 1 93 ? 6.544 -9.828 5.173 1.00 90.88 93 ALA A O 1
ATOM 706 N N . LEU A 1 94 ? 6.809 -9.074 3.063 1.00 88.94 94 LEU A N 1
ATOM 707 C CA . LEU A 1 94 ? 5.619 -8.226 3.044 1.00 88.94 94 LEU A CA 1
ATOM 708 C C . LEU A 1 94 ? 4.342 -9.052 3.230 1.00 88.94 94 LEU A C 1
ATOM 710 O O . LEU A 1 94 ? 3.523 -8.726 4.085 1.00 88.94 94 LEU A O 1
ATOM 714 N N . PHE A 1 95 ? 4.193 -10.154 2.490 1.00 87.06 95 PHE A N 1
ATOM 715 C CA . PHE A 1 95 ? 3.038 -11.043 2.620 1.00 87.06 95 PHE A CA 1
ATOM 716 C C . PHE A 1 95 ? 2.904 -11.606 4.040 1.00 87.06 95 PHE A C 1
ATOM 718 O O . PHE A 1 95 ? 1.812 -11.593 4.606 1.00 87.06 95 PHE A O 1
ATOM 725 N N . ASN A 1 96 ? 4.009 -12.048 4.646 1.00 86.50 96 ASN A N 1
ATOM 726 C CA . ASN A 1 96 ? 4.005 -12.559 6.015 1.00 86.50 96 ASN A CA 1
ATOM 727 C C . ASN A 1 96 ? 3.608 -11.475 7.035 1.00 86.50 96 ASN A C 1
ATOM 729 O O . ASN A 1 96 ? 2.785 -11.721 7.916 1.00 86.50 96 ASN A O 1
ATOM 733 N N . ALA A 1 97 ? 4.139 -10.256 6.889 1.00 84.50 97 ALA A N 1
ATOM 734 C CA . ALA A 1 97 ? 3.783 -9.128 7.748 1.00 84.50 97 ALA A CA 1
ATOM 735 C C . ALA A 1 97 ? 2.287 -8.778 7.651 1.00 84.50 97 ALA A C 1
ATOM 737 O O . ALA A 1 97 ? 1.627 -8.600 8.675 1.00 84.50 97 ALA A O 1
ATOM 738 N N . LEU A 1 98 ? 1.734 -8.741 6.433 1.00 84.38 98 LEU A N 1
ATOM 739 C CA . LEU A 1 98 ? 0.312 -8.469 6.202 1.00 84.38 98 LEU A CA 1
ATOM 740 C C . LEU A 1 98 ? -0.585 -9.600 6.722 1.00 84.38 98 LEU A C 1
ATOM 742 O O . LEU A 1 98 ? -1.612 -9.331 7.344 1.00 84.38 98 LEU A O 1
ATOM 746 N N . MET A 1 99 ? -0.189 -10.864 6.536 1.00 82.81 99 MET A N 1
ATOM 747 C CA . MET A 1 99 ? -0.921 -12.024 7.059 1.00 82.81 99 MET A CA 1
ATOM 748 C C . MET A 1 99 ? -1.091 -11.963 8.577 1.00 82.81 99 MET A C 1
ATOM 750 O O . MET A 1 99 ? -2.192 -12.225 9.056 1.00 82.81 99 MET A O 1
ATOM 754 N N . LEU A 1 100 ? -0.049 -11.579 9.324 1.00 76.75 100 LEU A N 1
ATOM 755 C CA . LEU A 1 100 ? -0.112 -11.455 10.786 1.00 76.75 100 LEU A CA 1
ATOM 756 C C . LEU A 1 100 ? -1.171 -10.442 11.249 1.00 76.75 100 LEU A C 1
ATOM 758 O O . LEU A 1 100 ? -1.841 -10.671 12.259 1.00 76.75 100 LEU A O 1
ATOM 762 N N . GLY A 1 101 ? -1.334 -9.339 10.514 1.00 75.31 101 GLY A N 1
ATOM 763 C CA . GLY A 1 101 ? -2.355 -8.329 10.791 1.00 75.31 101 GLY A CA 1
ATOM 764 C C . GLY A 1 101 ? -3.748 -8.784 10.357 1.00 75.31 101 GLY A C 1
ATOM 765 O O . GLY A 1 101 ? -4.682 -8.825 11.161 1.00 75.31 101 GLY A O 1
ATOM 766 N N . TYR A 1 102 ? -3.893 -9.183 9.093 1.00 77.44 102 TYR A N 1
ATOM 767 C CA . TYR A 1 102 ? -5.199 -9.478 8.508 1.00 77.44 102 TYR A CA 1
ATOM 768 C C . TYR A 1 102 ? -5.824 -10.781 9.003 1.00 77.44 102 TYR A C 1
ATOM 770 O O . TYR A 1 102 ? -7.048 -10.874 9.019 1.00 77.44 102 TYR A O 1
ATOM 778 N N . SER A 1 103 ? -5.048 -11.755 9.497 1.00 76.56 103 SER A N 1
ATOM 779 C CA . SER A 1 103 ? -5.615 -12.978 10.086 1.00 76.56 103 SER A CA 1
ATOM 780 C C . SER A 1 103 ? -6.341 -12.740 11.412 1.00 76.56 103 SER A C 1
ATOM 782 O O . SER A 1 103 ? -7.136 -13.581 11.831 1.00 76.56 103 SER A O 1
ATOM 784 N N . ARG A 1 104 ? -6.090 -11.608 12.089 1.00 74.44 104 ARG A N 1
ATOM 785 C CA . ARG A 1 104 ? -6.784 -11.261 13.340 1.00 74.44 104 ARG A CA 1
ATOM 786 C C . ARG A 1 104 ? -8.236 -10.847 13.102 1.00 74.44 104 ARG A C 1
ATOM 788 O O . ARG A 1 104 ? -9.076 -11.119 13.950 1.00 74.44 104 ARG A O 1
ATOM 795 N N . ILE A 1 105 ? -8.552 -10.256 11.949 1.00 80.12 105 ILE A N 1
ATOM 796 C CA . ILE A 1 105 ? -9.915 -9.818 11.607 1.00 80.12 105 ILE A CA 1
ATOM 797 C C . ILE A 1 105 ? -10.907 -10.999 11.588 1.00 80.12 105 ILE A C 1
ATOM 799 O O . ILE A 1 105 ? -11.879 -10.955 12.339 1.00 80.12 105 ILE A O 1
ATOM 803 N N . PRO A 1 106 ? -10.692 -12.082 10.810 1.00 78.81 106 PRO A N 1
ATOM 804 C CA . PRO A 1 106 ? -11.604 -13.223 10.808 1.00 78.81 106 PRO A CA 1
ATOM 805 C C . PRO A 1 106 ? -11.631 -13.969 12.147 1.00 78.81 106 PRO A C 1
ATOM 807 O O . PRO A 1 106 ? -12.659 -14.549 12.481 1.00 78.81 106 PRO A O 1
ATOM 810 N N . PHE A 1 107 ? -10.545 -13.931 12.927 1.00 80.56 107 PHE A N 1
ATOM 811 C CA . PHE A 1 107 ? -10.534 -14.450 14.297 1.00 80.56 107 PHE A CA 1
ATOM 812 C C . PHE A 1 107 ? -11.506 -13.673 15.200 1.00 80.56 107 PHE A C 1
ATOM 814 O O . PHE A 1 107 ? -12.395 -14.288 15.780 1.00 80.56 107 PHE A O 1
ATOM 821 N N . VAL A 1 108 ? -11.396 -12.338 15.260 1.00 79.00 108 VAL A N 1
ATOM 822 C CA . VAL A 1 108 ? -12.285 -11.492 16.081 1.00 79.00 108 VAL A CA 1
ATOM 823 C C . VAL A 1 108 ? -13.736 -11.619 15.619 1.00 79.00 108 VAL A C 1
ATOM 825 O O . VAL A 1 108 ? -14.628 -11.801 16.434 1.00 79.00 108 VAL A O 1
ATOM 828 N N . LEU A 1 109 ? -13.982 -11.628 14.305 1.00 80.75 109 LEU A N 1
ATOM 829 C CA . LEU A 1 109 ? -15.330 -11.825 13.765 1.00 80.75 109 LEU A CA 1
ATOM 830 C C . LEU A 1 109 ? -15.914 -13.203 14.119 1.00 80.75 109 LEU A C 1
ATOM 832 O O . LEU A 1 109 ? -17.125 -13.336 14.286 1.00 80.75 109 LEU A O 1
ATOM 836 N N . ALA A 1 110 ? -15.087 -14.243 14.209 1.00 81.75 110 ALA A N 1
ATOM 837 C CA . ALA A 1 110 ? -15.537 -15.563 14.637 1.00 81.75 110 ALA A CA 1
ATOM 838 C C . ALA A 1 110 ? -15.809 -15.621 16.147 1.00 81.75 110 ALA A C 1
ATOM 840 O O . ALA A 1 110 ? -16.763 -16.285 16.553 1.00 81.75 110 ALA A O 1
ATOM 841 N N . ASP A 1 111 ? -15.014 -14.912 16.952 1.00 80.62 111 ASP A N 1
ATOM 842 C CA . ASP A 1 111 ? -15.216 -14.764 18.399 1.00 80.62 111 ASP A CA 1
ATOM 843 C C . ASP A 1 111 ? -16.521 -14.004 18.704 1.00 80.62 111 ASP A C 1
ATOM 845 O O . ASP A 1 111 ? -17.342 -14.457 19.499 1.00 80.62 111 ASP A O 1
ATOM 849 N N . ASP A 1 112 ? -16.811 -12.954 17.926 1.00 80.38 112 ASP A N 1
ATOM 850 C CA . ASP A 1 112 ? -18.075 -12.197 17.949 1.00 80.38 112 ASP A CA 1
ATOM 851 C C . ASP A 1 112 ? -19.279 -12.980 17.364 1.00 80.38 112 ASP A C 1
ATOM 853 O O . ASP A 1 112 ? -20.406 -12.472 17.274 1.00 80.38 112 ASP A O 1
ATOM 857 N N . GLY A 1 113 ? -19.066 -14.225 16.919 1.00 79.00 113 GLY A N 1
ATOM 858 C CA . GLY A 1 113 ? -20.101 -15.102 16.369 1.00 79.00 113 GLY A CA 1
ATOM 859 C C . GLY A 1 113 ? -20.656 -14.654 15.012 1.00 79.00 113 GLY A C 1
ATOM 860 O O . GLY A 1 113 ? -21.820 -14.928 14.708 1.00 79.00 113 GLY A O 1
ATOM 861 N N . LEU A 1 114 ? -19.872 -13.919 14.217 1.00 79.50 114 LEU A N 1
ATOM 862 C CA . LEU A 1 114 ? -20.194 -13.514 12.839 1.00 79.50 114 LEU A CA 1
ATOM 863 C C . LEU A 1 114 ? -19.609 -14.473 11.792 1.00 79.50 114 LEU A C 1
ATOM 865 O O . LEU A 1 114 ? -20.102 -14.531 10.668 1.00 79.50 114 LEU A O 1
ATOM 869 N N . LEU A 1 115 ? -18.585 -15.245 12.158 1.00 83.94 115 LEU A N 1
ATOM 870 C CA . LEU A 1 115 ? -17.952 -16.254 11.309 1.00 83.94 115 LEU A CA 1
ATOM 871 C C . LEU A 1 115 ? -17.948 -17.643 11.976 1.00 83.94 115 LEU A C 1
ATOM 873 O O . LEU A 1 115 ? -18.189 -17.755 13.181 1.00 83.94 115 LEU A O 1
ATOM 877 N N . PRO A 1 116 ? -17.686 -18.730 11.218 1.00 83.56 116 PRO A N 1
ATOM 878 C CA . PRO A 1 116 ? -17.621 -20.079 11.771 1.00 83.56 116 PRO A CA 1
ATOM 879 C C . PRO A 1 116 ? -16.668 -20.196 12.971 1.00 83.56 116 PRO A C 1
ATOM 881 O O . PRO A 1 116 ? -15.485 -19.873 12.868 1.00 83.56 116 PRO A O 1
ATOM 884 N N . LYS A 1 117 ? -17.163 -20.767 14.080 1.00 82.25 117 LYS A N 1
ATOM 885 C CA . LYS A 1 117 ? -16.421 -20.971 15.343 1.00 82.25 117 LYS A CA 1
ATOM 886 C C . LYS A 1 117 ? -15.003 -21.561 15.199 1.00 82.25 117 LYS A C 1
ATOM 888 O O . LYS A 1 117 ? -14.138 -21.163 15.973 1.00 82.25 117 LYS A O 1
ATOM 893 N N . PRO A 1 118 ? -14.696 -22.468 14.243 1.00 83.50 118 PRO A N 1
ATOM 894 C CA . PRO A 1 118 ? -13.332 -22.980 14.073 1.00 83.50 118 PRO A CA 1
ATOM 895 C C . PRO A 1 118 ? -12.273 -21.911 13.758 1.00 83.50 118 PRO A C 1
ATOM 897 O O . PRO A 1 118 ? -11.090 -22.149 14.005 1.00 83.50 118 PRO A O 1
ATOM 900 N N . LEU A 1 119 ? -12.675 -20.748 13.230 1.00 81.00 119 LEU A N 1
ATOM 901 C CA . LEU A 1 119 ? -11.782 -19.618 12.945 1.00 81.00 119 LEU A CA 1
ATOM 902 C C . LEU A 1 119 ? -11.369 -18.856 14.215 1.00 81.00 119 LEU A C 1
ATOM 904 O O . LEU A 1 119 ? -10.300 -18.252 14.230 1.00 81.00 119 LEU A O 1
ATOM 908 N N . ALA A 1 120 ? -12.160 -18.947 15.289 1.00 81.69 120 ALA A N 1
ATOM 909 C CA . ALA A 1 120 ? -11.839 -18.379 16.600 1.00 81.69 120 ALA A CA 1
ATOM 910 C C . ALA A 1 120 ? -10.867 -19.263 17.411 1.00 81.69 120 ALA A C 1
ATOM 912 O O . ALA A 1 120 ? -10.470 -18.915 18.519 1.00 81.69 120 ALA A O 1
ATOM 913 N N . LYS A 1 121 ? -10.476 -20.442 16.903 1.00 82.81 121 LYS A N 1
ATOM 914 C CA . LYS A 1 121 ? -9.603 -21.353 17.651 1.00 82.81 121 LYS A CA 1
ATOM 915 C C . LYS A 1 121 ? -8.147 -20.881 17.601 1.00 82.81 121 LYS A C 1
ATOM 917 O O . LYS A 1 121 ? -7.532 -20.857 16.533 1.00 82.81 121 LYS A O 1
ATOM 922 N N . LEU A 1 122 ? -7.589 -20.580 18.772 1.00 84.19 122 LEU A N 1
ATOM 923 C CA . LEU A 1 122 ? -6.167 -20.294 18.955 1.00 84.19 122 LEU A CA 1
ATOM 924 C C . LEU A 1 122 ? -5.368 -21.580 19.205 1.00 84.19 122 LEU A C 1
ATOM 926 O O . LEU A 1 122 ? -5.858 -22.527 19.823 1.00 84.19 122 LEU A O 1
ATOM 930 N N . ASP A 1 123 ? -4.133 -21.602 18.707 1.00 84.69 123 ASP A N 1
ATOM 931 C CA . ASP A 1 123 ? -3.126 -22.606 19.060 1.00 84.69 123 ASP A CA 1
ATOM 932 C C . ASP A 1 123 ? -2.480 -22.303 20.430 1.00 84.69 123 ASP A C 1
ATOM 934 O O . ASP A 1 123 ? -2.696 -21.236 21.007 1.00 84.69 123 ASP A O 1
ATOM 938 N N . VAL A 1 124 ? -1.634 -23.211 20.929 1.00 81.38 124 VAL A N 1
ATOM 939 C CA . VAL A 1 124 ? -0.889 -23.083 22.198 1.00 81.38 124 VAL A CA 1
ATOM 940 C C . VAL A 1 124 ? -0.039 -21.807 22.285 1.00 81.38 124 VAL A C 1
ATOM 942 O O . VAL A 1 124 ? 0.224 -21.314 23.376 1.00 81.38 124 VAL A O 1
ATOM 945 N N . HIS A 1 125 ? 0.343 -21.240 21.139 1.00 81.38 125 HIS A N 1
ATOM 946 C CA . HIS A 1 125 ? 1.098 -19.989 21.026 1.00 81.38 125 HIS A CA 1
ATOM 947 C C . HIS A 1 125 ? 0.207 -18.741 20.866 1.00 81.38 125 HIS A C 1
ATOM 949 O O . HIS A 1 125 ? 0.702 -17.676 20.504 1.00 81.38 125 HIS A O 1
ATOM 955 N N . GLY A 1 126 ? -1.115 -18.855 21.038 1.00 78.50 126 GLY A N 1
ATOM 956 C CA . GLY A 1 126 ? -2.053 -17.740 20.850 1.00 78.50 126 GLY A CA 1
ATOM 957 C C . GLY A 1 126 ? -2.243 -17.321 19.387 1.00 78.50 126 GLY A C 1
ATOM 958 O O . GLY A 1 126 ? -2.667 -16.203 19.110 1.00 78.50 126 GLY A O 1
ATOM 959 N N . THR A 1 127 ? -1.913 -18.199 18.434 1.00 81.75 127 THR A N 1
ATOM 960 C CA . THR A 1 127 ? -1.982 -17.912 16.992 1.00 81.75 127 THR A CA 1
ATOM 961 C C . THR A 1 127 ? -3.230 -18.553 16.362 1.00 81.75 127 THR A C 1
ATOM 963 O O . THR A 1 127 ? -3.422 -19.763 16.526 1.00 81.75 127 THR A O 1
ATOM 966 N N . PRO A 1 128 ? -4.073 -17.811 15.613 1.00 83.00 128 PRO A N 1
ATOM 967 C CA . PRO A 1 128 ? -5.291 -18.344 14.993 1.00 83.00 128 PRO A CA 1
ATOM 968 C C . PRO A 1 128 ? -4.977 -19.130 13.706 1.00 83.00 128 PRO A C 1
ATOM 970 O O . PRO A 1 128 ? -5.226 -18.674 12.589 1.00 83.00 128 PRO A O 1
ATOM 973 N N . ARG A 1 129 ? -4.409 -20.336 13.843 1.00 84.00 129 ARG A N 1
ATOM 974 C CA . ARG A 1 129 ? -3.885 -21.130 12.712 1.00 84.00 129 ARG A CA 1
ATOM 975 C C . ARG A 1 129 ? -4.935 -21.434 11.637 1.00 84.00 129 ARG A C 1
ATOM 977 O O . ARG A 1 129 ? -4.630 -21.343 10.451 1.00 84.00 129 ARG A O 1
ATOM 984 N N . THR A 1 130 ? -6.164 -21.769 12.032 1.00 84.44 130 THR A N 1
ATOM 985 C CA . THR A 1 130 ? -7.258 -22.048 11.085 1.00 84.44 130 THR A CA 1
ATOM 986 C C . THR A 1 130 ? -7.607 -20.808 10.266 1.00 84.44 130 THR A C 1
ATOM 988 O O . THR A 1 130 ? -7.753 -20.907 9.051 1.00 84.44 130 THR A O 1
ATOM 991 N N . ALA A 1 131 ? -7.691 -19.639 10.912 1.00 84.38 131 ALA A N 1
ATOM 992 C CA . ALA A 1 131 ? -7.970 -18.382 10.227 1.00 84.38 131 ALA A CA 1
ATOM 993 C C . ALA A 1 131 ? -6.859 -18.031 9.233 1.00 84.38 131 ALA A C 1
ATOM 995 O O . ALA A 1 131 ? -7.155 -17.688 8.095 1.00 84.38 131 ALA A O 1
ATOM 996 N N . ILE A 1 132 ? -5.592 -18.221 9.621 1.00 85.81 132 ILE A N 1
ATOM 997 C CA . ILE A 1 132 ? -4.442 -18.011 8.733 1.00 85.81 132 ILE A CA 1
ATOM 998 C C . ILE A 1 132 ? -4.536 -18.902 7.491 1.00 85.81 132 ILE A C 1
ATOM 1000 O O . ILE A 1 132 ? -4.426 -18.398 6.379 1.00 85.81 132 ILE A O 1
ATOM 1004 N N . ILE A 1 133 ? -4.766 -20.210 7.658 1.00 86.56 133 ILE A N 1
ATOM 1005 C CA . ILE A 1 133 ? -4.827 -21.152 6.528 1.00 86.56 133 ILE A CA 1
ATOM 1006 C C . ILE A 1 133 ? -5.997 -20.815 5.601 1.00 86.56 133 ILE A C 1
ATOM 1008 O O . ILE A 1 133 ? -5.816 -20.766 4.387 1.00 86.56 133 ILE A O 1
ATOM 1012 N N . VAL A 1 134 ? -7.183 -20.553 6.154 1.00 87.44 134 VAL A N 1
ATOM 1013 C CA . VAL A 1 134 ? -8.367 -20.207 5.355 1.00 87.44 134 VAL A CA 1
ATOM 1014 C C . VAL A 1 134 ? -8.142 -18.907 4.584 1.00 87.44 134 VAL A C 1
ATOM 1016 O O . VAL A 1 134 ? -8.396 -18.868 3.382 1.00 87.44 134 VAL A O 1
ATOM 1019 N N . SER A 1 135 ? -7.601 -17.873 5.234 1.00 86.12 135 SER A N 1
ATOM 1020 C CA . SER A 1 135 ? -7.235 -16.618 4.576 1.00 86.12 135 SER A CA 1
ATOM 1021 C C . SER A 1 135 ? -6.175 -16.827 3.492 1.00 86.12 135 SER A C 1
ATOM 1023 O O . SER A 1 135 ? -6.341 -16.318 2.392 1.00 86.12 135 SER A O 1
ATOM 1025 N N . ALA A 1 136 ? -5.130 -17.619 3.746 1.00 86.25 136 ALA A N 1
ATOM 1026 C CA . ALA A 1 136 ? -4.078 -17.897 2.769 1.00 86.25 136 ALA A CA 1
ATOM 1027 C C . ALA A 1 136 ? -4.607 -18.637 1.532 1.00 86.25 136 ALA A C 1
ATOM 1029 O O . ALA A 1 136 ? -4.287 -18.262 0.403 1.00 86.25 136 ALA A O 1
ATOM 1030 N N . VAL A 1 137 ? -5.449 -19.658 1.725 1.00 88.44 137 VAL A N 1
ATOM 1031 C CA . VAL A 1 137 ? -6.108 -20.373 0.620 1.00 88.44 137 VAL A CA 1
ATOM 1032 C C . VAL A 1 137 ? -6.997 -19.416 -0.169 1.00 88.44 137 VAL A C 1
ATOM 1034 O O . VAL A 1 137 ? -6.924 -19.389 -1.394 1.00 88.44 137 VAL A O 1
ATOM 1037 N N . PHE A 1 138 ? -7.783 -18.587 0.518 1.00 88.00 138 PHE A N 1
ATOM 1038 C CA . PHE A 1 138 ? -8.637 -17.593 -0.124 1.00 88.00 138 PHE A CA 1
ATOM 1039 C C . PHE A 1 138 ? -7.828 -16.573 -0.942 1.00 88.00 138 PHE A C 1
ATOM 1041 O O . PHE A 1 138 ? -8.132 -16.348 -2.110 1.00 88.00 138 PHE A O 1
ATOM 1048 N N . TYR A 1 139 ? -6.752 -16.012 -0.382 1.00 87.62 139 TYR A N 1
ATOM 1049 C CA . TYR A 1 139 ? -5.875 -15.072 -1.088 1.00 87.62 139 TYR A CA 1
ATOM 1050 C C . TYR A 1 139 ? -5.163 -15.719 -2.280 1.00 87.62 139 TYR A C 1
ATOM 1052 O O . TYR A 1 139 ? -4.981 -15.073 -3.308 1.00 87.62 139 TYR A O 1
ATOM 1060 N N . SER A 1 140 ? -4.832 -17.009 -2.190 1.00 87.75 140 SER A N 1
ATOM 1061 C CA . SER A 1 140 ? -4.205 -17.755 -3.289 1.00 87.75 140 SER A CA 1
ATOM 1062 C C . SER A 1 140 ? -5.099 -17.842 -4.529 1.00 87.75 140 SER A C 1
ATOM 1064 O O . SER A 1 140 ? -4.585 -17.898 -5.641 1.00 87.75 140 SER A O 1
ATOM 1066 N N . VAL A 1 141 ? -6.428 -17.791 -4.377 1.00 88.69 141 VAL A N 1
ATOM 1067 C CA . VAL A 1 141 ? -7.358 -17.741 -5.522 1.00 88.69 141 VAL A CA 1
ATOM 1068 C C . VAL A 1 141 ? -7.134 -16.480 -6.360 1.00 88.69 141 VAL A C 1
ATOM 1070 O O . VAL A 1 141 ? -7.244 -16.526 -7.584 1.00 88.69 141 VAL A O 1
ATOM 1073 N N . PHE A 1 142 ? -6.748 -15.364 -5.735 1.00 86.69 142 PHE A N 1
ATOM 1074 C CA . PHE A 1 142 ? -6.453 -14.125 -6.453 1.00 86.69 142 PHE A CA 1
ATOM 1075 C C . PHE A 1 142 ? -5.168 -14.200 -7.281 1.00 86.69 142 PHE A C 1
ATOM 1077 O O . PHE A 1 142 ? -5.025 -13.407 -8.204 1.00 86.69 142 PHE A O 1
ATOM 1084 N N . ALA A 1 143 ? -4.292 -15.189 -7.063 1.00 87.19 143 ALA A N 1
ATOM 1085 C CA . ALA A 1 143 ? -3.151 -15.433 -7.952 1.00 87.19 143 ALA A CA 1
ATOM 1086 C C . ALA A 1 143 ? -3.579 -15.812 -9.386 1.00 87.19 143 ALA A C 1
ATOM 1088 O O . ALA A 1 143 ? -2.774 -15.732 -10.310 1.00 87.19 143 ALA A O 1
ATOM 1089 N N . LEU A 1 144 ? -4.846 -16.200 -9.587 1.00 87.50 144 LEU A N 1
ATOM 1090 C CA . LEU A 1 144 ? -5.435 -16.454 -10.906 1.00 87.50 144 LEU A CA 1
ATOM 1091 C C . LEU A 1 144 ? -5.833 -15.164 -11.648 1.00 87.50 144 LEU A C 1
ATOM 1093 O O . LEU A 1 144 ? -6.186 -15.210 -12.826 1.00 87.50 144 LEU A O 1
ATOM 1097 N N . VAL A 1 145 ? -5.808 -14.013 -10.971 1.00 86.81 145 VAL A N 1
ATOM 1098 C CA . VAL A 1 145 ? -6.123 -12.698 -11.537 1.00 86.81 145 VAL A CA 1
ATOM 1099 C C . VAL A 1 145 ? -4.820 -11.984 -11.892 1.00 86.81 145 VAL A C 1
ATOM 1101 O O . VAL A 1 145 ? -3.838 -12.050 -11.158 1.00 86.81 145 VAL A O 1
ATOM 1104 N N . SER A 1 146 ? -4.799 -11.272 -13.020 1.00 86.69 146 SER A N 1
ATOM 1105 C CA . SER A 1 146 ? -3.615 -10.512 -13.436 1.00 86.69 146 SER A CA 1
ATOM 1106 C C . SER A 1 146 ? -3.251 -9.433 -12.411 1.00 86.69 146 SER A C 1
ATOM 1108 O O . SER A 1 146 ? -4.133 -8.688 -11.976 1.00 86.69 146 SER A O 1
ATOM 1110 N N . PHE A 1 147 ? -1.957 -9.289 -12.111 1.00 84.62 147 PHE A N 1
ATOM 1111 C CA . PHE A 1 147 ? -1.431 -8.339 -11.125 1.00 84.62 147 PHE A CA 1
ATOM 1112 C C . PHE A 1 147 ? -1.965 -6.913 -11.318 1.00 84.62 147 PHE A C 1
ATOM 1114 O O . PHE A 1 147 ? -2.559 -6.365 -10.393 1.00 84.62 147 PHE A O 1
ATOM 1121 N N . GLY A 1 148 ? -1.889 -6.361 -12.534 1.00 84.31 148 GLY A N 1
ATOM 1122 C CA . GLY A 1 148 ? -2.430 -5.028 -12.823 1.00 84.31 148 GLY A CA 1
ATOM 1123 C C . GLY A 1 148 ? -3.913 -4.849 -12.454 1.00 84.31 148 GLY A C 1
ATOM 1124 O O . GLY A 1 148 ? -4.294 -3.804 -11.935 1.00 84.31 148 GLY A O 1
ATOM 1125 N N . LYS A 1 149 ? -4.758 -5.882 -12.611 1.00 84.19 149 LYS A N 1
ATOM 1126 C CA . LYS A 1 149 ? -6.182 -5.812 -12.215 1.00 84.19 149 LYS A CA 1
ATOM 1127 C C . LYS A 1 149 ? -6.358 -5.799 -10.698 1.00 84.19 149 LYS A C 1
ATOM 1129 O O . LYS A 1 149 ? -7.242 -5.106 -10.203 1.00 84.19 149 LYS A O 1
ATOM 1134 N N . LEU A 1 150 ? -5.535 -6.561 -9.975 1.00 87.19 150 LEU A N 1
ATOM 1135 C CA . LEU A 1 150 ? -5.531 -6.553 -8.512 1.00 87.19 150 LEU A CA 1
ATOM 1136 C C . LEU A 1 150 ? -5.092 -5.190 -7.983 1.00 87.19 150 LEU A C 1
ATOM 1138 O O . LEU A 1 150 ? -5.768 -4.636 -7.126 1.00 87.19 150 LEU A O 1
ATOM 1142 N N . VAL A 1 151 ? -4.024 -4.625 -8.550 1.00 87.56 151 VAL A N 1
ATOM 1143 C CA . VAL A 1 151 ? -3.514 -3.298 -8.185 1.00 87.56 151 VAL A CA 1
ATOM 1144 C C . VAL A 1 151 ? -4.567 -2.219 -8.406 1.00 87.56 151 VAL A C 1
ATOM 1146 O O . VAL A 1 151 ? -4.791 -1.388 -7.534 1.00 87.56 151 VAL A O 1
ATOM 1149 N N . VAL A 1 152 ? -5.255 -2.240 -9.546 1.00 86.06 152 VAL A N 1
ATOM 1150 C CA . VAL A 1 152 ? -6.316 -1.268 -9.832 1.00 86.06 152 VAL A CA 1
ATOM 1151 C C . VAL A 1 152 ? -7.470 -1.374 -8.823 1.00 86.06 152 VAL A C 1
ATOM 1153 O O . VAL A 1 152 ? -7.958 -0.353 -8.338 1.00 86.06 152 VAL A O 1
ATOM 1156 N N . ALA A 1 153 ? -7.897 -2.593 -8.478 1.00 86.44 153 ALA A N 1
ATOM 1157 C CA . ALA A 1 153 ? -8.944 -2.802 -7.477 1.00 86.44 153 ALA A CA 1
ATOM 1158 C C . ALA A 1 153 ? -8.504 -2.355 -6.070 1.00 86.44 153 ALA A C 1
ATOM 1160 O O . ALA A 1 153 ? -9.278 -1.716 -5.358 1.00 86.44 153 ALA A O 1
ATOM 1161 N N . ASP A 1 154 ? -7.260 -2.654 -5.696 1.00 88.12 154 ASP A N 1
ATOM 1162 C CA . ASP A 1 154 ? -6.661 -2.263 -4.419 1.00 88.12 154 ASP A CA 1
ATOM 1163 C C . ASP A 1 154 ? -6.569 -0.736 -4.289 1.00 88.12 154 ASP A C 1
ATOM 1165 O O . ASP A 1 154 ? -7.069 -0.160 -3.326 1.00 88.12 154 ASP A O 1
ATOM 1169 N N . VAL A 1 155 ? -6.057 -0.050 -5.317 1.00 89.12 155 VAL A N 1
ATOM 1170 C CA . VAL A 1 155 ? -5.974 1.421 -5.362 1.00 89.12 155 VAL A CA 1
ATOM 1171 C C . VAL A 1 155 ? -7.356 2.065 -5.251 1.00 89.12 155 VAL A C 1
ATOM 1173 O O . VAL A 1 155 ? -7.499 3.072 -4.556 1.00 89.12 155 VAL A O 1
ATOM 1176 N N . LEU A 1 156 ? -8.384 1.499 -5.891 1.00 88.75 156 LEU A N 1
ATOM 1177 C CA . LEU A 1 156 ? -9.757 2.003 -5.788 1.00 88.75 156 LEU A CA 1
ATOM 1178 C C . LEU A 1 156 ? -10.293 1.899 -4.353 1.00 88.75 156 LEU A C 1
ATOM 1180 O O . LEU A 1 156 ? -10.792 2.884 -3.803 1.00 88.75 156 LEU A O 1
ATOM 1184 N N . LEU A 1 157 ? -10.172 0.718 -3.740 1.00 88.19 157 LEU A N 1
ATOM 1185 C CA . LEU A 1 157 ? -10.610 0.468 -2.364 1.00 88.19 157 LEU A CA 1
ATOM 1186 C C . LEU A 1 157 ? -9.857 1.351 -1.366 1.00 88.19 157 LEU A C 1
ATOM 1188 O O . LEU A 1 157 ? -10.475 2.004 -0.524 1.00 88.19 157 LEU A O 1
ATOM 1192 N N . TYR A 1 158 ? -8.535 1.412 -1.499 1.00 89.06 158 TYR A N 1
ATOM 1193 C CA . TYR A 1 158 ? -7.673 2.198 -0.630 1.00 89.06 158 TYR A CA 1
ATOM 1194 C C . TYR A 1 158 ? -7.927 3.704 -0.773 1.00 89.06 158 TYR A C 1
ATOM 1196 O O . TYR A 1 158 ? -7.978 4.416 0.225 1.00 89.06 158 TYR A O 1
ATOM 1204 N N . SER A 1 159 ? -8.192 4.201 -1.987 1.00 89.69 159 SER A N 1
ATOM 1205 C CA . SER A 1 159 ? -8.550 5.613 -2.195 1.00 89.69 159 SER A CA 1
ATOM 1206 C C . SER A 1 159 ? -9.821 5.992 -1.434 1.00 89.69 159 SER A C 1
ATOM 1208 O O . SER A 1 159 ? -9.881 7.056 -0.821 1.00 89.69 159 SER A O 1
ATOM 1210 N N . ILE A 1 160 ? -10.832 5.118 -1.430 1.00 89.00 160 ILE A N 1
ATOM 1211 C CA . ILE A 1 160 ? -12.074 5.341 -0.677 1.00 89.00 160 ILE A CA 1
ATOM 1212 C C . ILE A 1 160 ? -11.820 5.279 0.829 1.00 89.00 160 ILE A C 1
ATOM 1214 O O . ILE A 1 160 ? -12.348 6.117 1.562 1.00 89.00 160 ILE A O 1
ATOM 1218 N N . ALA A 1 161 ? -10.999 4.332 1.289 1.00 89.44 161 ALA A N 1
ATOM 1219 C CA . ALA A 1 161 ? -10.589 4.260 2.687 1.00 89.44 161 ALA A CA 1
ATOM 1220 C C . ALA A 1 161 ? -9.902 5.563 3.126 1.00 89.44 161 ALA A C 1
ATOM 1222 O O . ALA A 1 161 ? -10.337 6.175 4.097 1.00 89.44 161 ALA A O 1
ATOM 1223 N N . LEU A 1 162 ? -8.940 6.070 2.349 1.00 90.88 162 LEU A N 1
ATOM 1224 C CA . LEU A 1 162 ? -8.271 7.341 2.634 1.00 90.88 162 LEU A CA 1
ATOM 1225 C C . LEU A 1 162 ? -9.231 8.538 2.621 1.00 90.88 162 LEU A C 1
ATOM 1227 O O . LEU A 1 162 ? -9.126 9.417 3.476 1.00 90.88 162 LEU A O 1
ATOM 1231 N N . PHE A 1 163 ? -10.197 8.586 1.698 1.00 91.12 163 PHE A N 1
ATOM 1232 C CA . PHE A 1 163 ? -11.245 9.614 1.727 1.00 91.12 163 PHE A CA 1
ATOM 1233 C C . PHE A 1 163 ? -12.020 9.596 3.048 1.00 91.12 163 PHE A C 1
ATOM 1235 O O . PHE A 1 163 ? -12.272 10.653 3.635 1.00 91.12 163 PHE A O 1
ATOM 1242 N N . LEU A 1 164 ? -12.378 8.404 3.528 1.00 90.56 164 LEU A N 1
ATOM 1243 C CA . LEU A 1 164 ? -13.048 8.237 4.813 1.00 90.56 164 LEU A CA 1
ATOM 1244 C C . LEU A 1 164 ? -12.136 8.616 5.980 1.00 90.56 164 LEU A C 1
ATOM 1246 O O . LEU A 1 164 ? -12.611 9.267 6.905 1.00 90.56 164 LEU A O 1
ATOM 1250 N N . GLU A 1 165 ? -10.847 8.287 5.939 1.00 91.06 165 GLU A N 1
ATOM 1251 C CA . GLU A 1 165 ? -9.883 8.654 6.982 1.00 91.06 165 GLU A CA 1
ATOM 1252 C C . GLU A 1 165 ? -9.684 10.166 7.089 1.00 91.06 165 GLU A C 1
ATOM 1254 O O . GLU A 1 165 ? -9.788 10.731 8.181 1.00 91.06 165 GLU A O 1
ATOM 1259 N N . PHE A 1 166 ? -9.466 10.857 5.967 1.00 91.44 166 PHE A N 1
ATOM 1260 C CA . PHE A 1 166 ? -9.349 12.317 5.959 1.00 91.44 166 PHE A CA 1
ATOM 1261 C C . PHE A 1 166 ? -10.668 12.988 6.357 1.00 91.44 166 PHE A C 1
ATOM 1263 O O . PHE A 1 166 ? -10.665 13.946 7.138 1.00 91.44 166 PHE A O 1
ATOM 1270 N N . GLY A 1 167 ? -11.806 12.463 5.893 1.00 90.62 167 GLY A N 1
ATOM 1271 C CA . GLY A 1 167 ? -13.128 12.918 6.321 1.00 90.62 167 GLY A CA 1
ATOM 1272 C C . GLY A 1 167 ? -13.342 12.744 7.828 1.00 90.62 167 GLY A C 1
ATOM 1273 O O . GLY A 1 167 ? -13.772 13.679 8.511 1.00 90.62 167 GLY A O 1
ATOM 1274 N N . ALA A 1 168 ? -12.971 11.583 8.370 1.00 89.44 168 ALA A N 1
ATOM 1275 C CA . ALA A 1 168 ? -13.032 11.276 9.793 1.00 89.44 168 ALA A CA 1
ATOM 1276 C C . ALA A 1 168 ? -12.105 12.186 10.604 1.00 89.44 168 ALA A C 1
ATOM 1278 O O . ALA A 1 168 ? -12.522 12.686 11.644 1.00 89.44 168 ALA A O 1
ATOM 1279 N N . LEU A 1 169 ? -10.896 12.486 10.120 1.00 90.00 169 LEU A N 1
ATOM 1280 C CA . LEU A 1 169 ? -9.979 13.433 10.758 1.00 90.00 169 LEU A CA 1
ATOM 1281 C C . LEU A 1 169 ? -10.613 14.825 10.893 1.00 90.00 169 LEU A C 1
ATOM 1283 O O . LEU A 1 169 ? -10.589 15.421 11.975 1.00 90.00 169 LEU A O 1
ATOM 1287 N N . VAL A 1 170 ? -11.199 15.346 9.810 1.00 89.75 170 VAL A N 1
ATOM 1288 C CA . VAL A 1 170 ? -11.863 16.659 9.812 1.00 89.75 170 VAL A CA 1
ATOM 1289 C C . VAL A 1 170 ? -13.070 16.659 10.749 1.00 89.75 170 VAL A C 1
ATOM 1291 O O . VAL A 1 170 ? -13.267 17.621 11.498 1.00 89.75 170 VAL A O 1
ATOM 1294 N N . GLN A 1 171 ? -13.861 15.584 10.744 1.00 89.62 171 GLN A N 1
ATOM 1295 C CA . GLN A 1 171 ? -15.030 15.451 11.606 1.00 89.62 171 GLN A CA 1
ATOM 1296 C C . GLN A 1 171 ? -14.640 15.334 13.085 1.00 89.62 171 GLN A C 1
ATOM 1298 O O . GLN A 1 171 ? -15.160 16.083 13.912 1.00 89.62 171 GLN A O 1
ATOM 1303 N N . LEU A 1 172 ? -13.669 14.481 13.419 1.00 87.88 172 LEU A N 1
ATOM 1304 C CA . LEU A 1 172 ? -13.19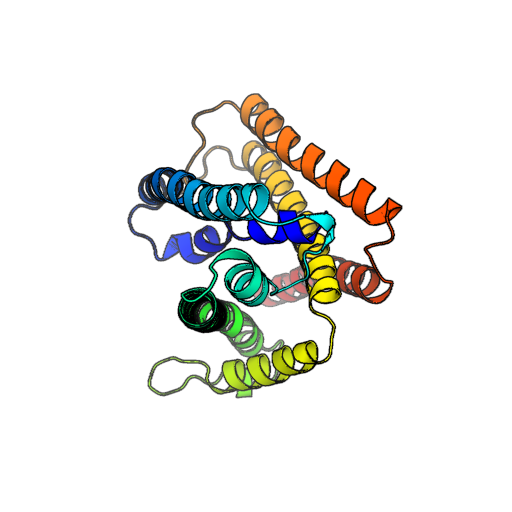6 14.257 14.785 1.00 87.88 172 LEU A CA 1
ATOM 1305 C C . LEU A 1 172 ? -12.585 15.528 15.384 1.00 87.88 172 LEU A C 1
ATOM 1307 O O . LEU A 1 172 ? -12.776 15.831 16.560 1.00 87.88 172 LEU A O 1
ATOM 1311 N N . ARG A 1 173 ? -11.920 16.348 14.559 1.00 85.94 173 ARG A N 1
ATOM 1312 C CA . ARG A 1 173 ? -11.395 17.658 14.975 1.00 85.94 173 ARG A CA 1
ATOM 1313 C C . ARG A 1 173 ? -12.499 18.637 15.405 1.00 85.94 173 ARG A C 1
ATOM 1315 O O . ARG A 1 173 ? -12.217 19.560 16.181 1.00 85.94 173 ARG A O 1
ATOM 1322 N N . LYS A 1 174 ? -13.726 18.460 14.898 1.00 85.56 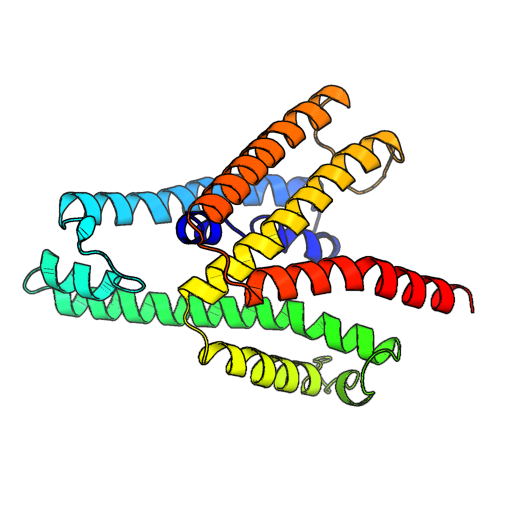174 LYS A N 1
ATOM 1323 C CA . LYS A 1 174 ? -14.914 19.243 15.271 1.00 85.56 174 LYS A CA 1
ATOM 1324 C C . LYS A 1 174 ? -15.619 18.652 16.490 1.00 85.56 174 LYS A C 1
ATOM 1326 O O . LYS A 1 174 ? -15.918 19.412 17.408 1.00 85.56 174 LYS A O 1
ATOM 1331 N N . THR A 1 175 ? -15.872 17.343 16.497 1.00 86.88 175 THR A N 1
ATOM 1332 C CA . THR A 1 175 ? -16.683 16.674 17.528 1.00 86.88 175 THR A CA 1
ATOM 1333 C C . THR A 1 175 ? -15.925 16.443 18.829 1.00 86.88 175 THR A C 1
ATOM 1335 O O . THR A 1 175 ? -16.475 16.703 19.894 1.00 86.88 175 THR A O 1
ATOM 1338 N N . GLU A 1 176 ? -14.655 16.034 18.769 1.00 84.25 176 GLU A N 1
ATOM 1339 C CA . GLU A 1 176 ? -13.869 15.676 19.956 1.00 84.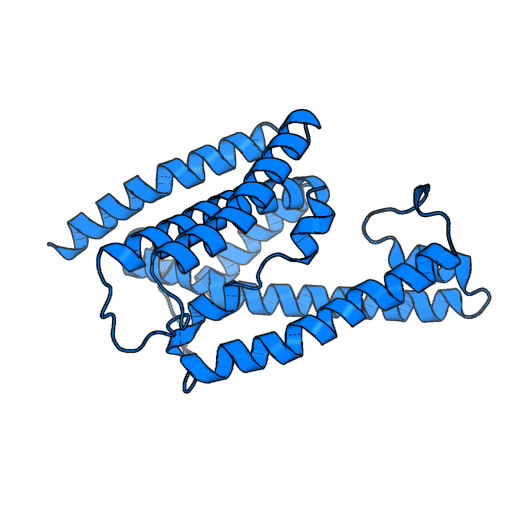25 176 GLU A CA 1
ATOM 1340 C C . GLU A 1 176 ? -12.506 16.399 20.007 1.00 84.25 176 GLU A C 1
ATOM 1342 O O . GLU A 1 176 ? -11.432 15.799 19.916 1.00 84.25 176 GLU A O 1
ATOM 1347 N N . PRO A 1 177 ? -12.502 17.732 20.192 1.00 75.12 177 PRO A N 1
ATOM 1348 C CA . PRO A 1 177 ? -11.288 18.550 20.109 1.00 75.12 177 PRO A CA 1
ATOM 1349 C C . PRO A 1 177 ? -10.273 18.336 21.247 1.00 75.12 177 PRO A C 1
ATOM 1351 O O . PRO A 1 177 ? -9.149 18.841 21.159 1.00 75.12 177 PRO A O 1
ATOM 1354 N N . LEU A 1 178 ? -10.664 17.639 22.319 1.00 77.31 178 LEU A N 1
ATOM 1355 C CA . LEU A 1 178 ? -9.868 17.411 23.531 1.00 77.31 178 LEU A CA 1
ATOM 1356 C C . LEU A 1 178 ? -9.503 15.931 23.737 1.00 77.31 178 LEU A C 1
ATOM 1358 O O . LEU A 1 178 ? -9.202 15.540 24.865 1.00 77.31 178 LEU A O 1
ATOM 1362 N N . LEU A 1 179 ? -9.511 15.119 22.671 1.00 75.62 179 LEU A N 1
ATOM 1363 C CA . LEU A 1 179 ? -9.136 13.705 22.738 1.00 75.62 179 LEU A CA 1
ATOM 1364 C C . LEU A 1 179 ? -7.754 13.542 23.399 1.00 75.62 179 LEU A C 1
ATOM 1366 O O . LEU A 1 179 ? -6.734 13.998 22.872 1.00 75.62 179 LEU A O 1
ATOM 1370 N N . ARG A 1 180 ? -7.720 12.930 24.586 1.00 65.38 180 ARG A N 1
ATOM 1371 C CA . ARG A 1 180 ? -6.484 12.698 25.345 1.00 65.38 180 ARG A CA 1
ATOM 1372 C C . ARG A 1 180 ? -5.797 11.429 24.838 1.00 65.38 180 ARG A C 1
ATOM 1374 O O . ARG A 1 180 ? -6.460 10.442 24.553 1.00 65.38 180 ARG A O 1
ATOM 1381 N N . GLY A 1 181 ? -4.465 11.446 24.762 1.00 64.56 181 GLY A N 1
ATOM 1382 C CA . GLY A 1 181 ? -3.654 10.260 24.444 1.00 64.56 181 GLY A CA 1
ATOM 1383 C C . GLY A 1 181 ? -3.312 10.049 22.964 1.00 64.56 181 GLY A C 1
ATOM 1384 O O . GLY A 1 181 ? -2.511 9.170 22.663 1.00 64.56 181 GLY A O 1
ATOM 1385 N N . VAL A 1 182 ? -3.832 10.874 22.048 1.00 70.12 182 VAL A N 1
ATOM 1386 C CA . VAL A 1 182 ? -3.563 10.763 20.602 1.00 70.12 182 VAL A CA 1
ATOM 1387 C C . VAL A 1 182 ? -2.651 11.896 20.125 1.00 70.12 182 VAL A C 1
ATOM 1389 O O . VAL A 1 182 ? -2.678 13.009 20.656 1.00 70.12 182 VAL A O 1
ATOM 1392 N N . PHE A 1 183 ? -1.809 11.612 19.127 1.00 74.88 183 PHE A N 1
ATOM 1393 C CA . PHE A 1 183 ? -1.009 12.638 18.460 1.00 74.88 183 PHE A CA 1
ATOM 1394 C C . PHE A 1 183 ? -1.913 13.720 17.861 1.00 74.88 183 PHE A C 1
ATOM 1396 O O . PHE A 1 183 ? -2.848 13.434 17.116 1.00 74.88 183 PHE A O 1
ATOM 1403 N N . ARG A 1 184 ? -1.604 14.981 18.159 1.00 76.69 184 ARG A N 1
ATOM 1404 C CA . ARG A 1 184 ? -2.334 16.138 17.650 1.00 76.69 184 ARG A CA 1
ATOM 1405 C C . ARG A 1 184 ? -1.423 16.946 16.744 1.00 76.69 184 ARG A C 1
ATOM 1407 O O . ARG A 1 184 ? -0.412 17.469 17.202 1.00 76.69 184 ARG A O 1
ATOM 1414 N N . ILE A 1 185 ? -1.847 17.125 15.493 1.00 82.69 185 ILE A N 1
ATOM 1415 C CA . ILE A 1 185 ? -1.208 18.081 14.585 1.00 82.69 185 ILE A CA 1
ATOM 1416 C C . ILE A 1 185 ? -1.300 19.474 15.242 1.00 82.69 185 ILE A C 1
ATOM 1418 O O . ILE A 1 185 ? -2.417 19.870 15.628 1.00 82.69 185 ILE A O 1
ATOM 1422 N N . PRO A 1 186 ? -0.173 20.192 15.418 1.00 82.19 186 PRO A N 1
ATOM 1423 C CA . PRO A 1 186 ? -0.091 21.452 16.161 1.00 82.19 186 PRO A CA 1
ATOM 1424 C C . PRO A 1 186 ? -0.615 22.644 15.340 1.00 82.19 186 PRO A C 1
ATOM 1426 O O . PRO A 1 186 ? 0.015 23.690 15.278 1.00 82.19 186 PRO A O 1
ATOM 1429 N N . VAL A 1 187 ? -1.763 22.468 14.685 1.00 85.50 187 VAL A N 1
ATOM 1430 C CA . VAL A 1 187 ? -2.390 23.439 13.778 1.00 85.50 187 VAL A CA 1
ATOM 1431 C C . VAL A 1 187 ? -3.874 23.618 14.127 1.00 85.50 187 VAL A C 1
ATOM 1433 O O . VAL A 1 187 ? -4.503 22.751 14.758 1.00 85.50 187 VAL A O 1
ATOM 1436 N N . GLY A 1 188 ? -4.442 24.762 13.761 1.00 84.00 188 GLY A N 1
ATOM 1437 C CA . GLY A 1 188 ? -5.844 25.123 13.950 1.00 84.00 188 GLY A CA 1
ATOM 1438 C C . GLY A 1 188 ? -6.816 24.209 13.195 1.00 84.00 188 GLY A C 1
ATOM 1439 O O . GLY A 1 188 ? -6.434 23.380 12.373 1.00 84.00 188 GLY A O 1
ATOM 1440 N N . ARG A 1 189 ? -8.121 24.329 13.475 1.00 83.00 189 ARG A N 1
ATOM 1441 C CA . ARG A 1 189 ? -9.154 23.493 12.825 1.00 83.00 189 ARG A CA 1
ATOM 1442 C C . ARG A 1 189 ? -9.215 23.719 11.313 1.00 83.00 189 ARG A C 1
ATOM 1444 O O . ARG A 1 189 ? -9.283 22.754 10.560 1.00 83.00 189 ARG A O 1
ATOM 1451 N N . THR A 1 190 ? -9.173 24.981 10.896 1.00 85.50 190 THR A N 1
ATOM 1452 C CA . THR A 1 190 ? -9.187 25.376 9.484 1.00 85.50 190 THR A CA 1
ATOM 1453 C C . THR A 1 190 ? -7.941 24.876 8.767 1.00 85.50 190 THR A C 1
ATOM 1455 O O . THR A 1 190 ? -8.046 24.339 7.674 1.00 85.50 190 THR A O 1
ATOM 1458 N N . GLU A 1 191 ? -6.780 24.959 9.415 1.00 87.62 191 GLU A N 1
ATOM 1459 C CA . GLU A 1 191 ? -5.512 24.466 8.871 1.00 87.62 191 GLU A CA 1
ATOM 1460 C C . GLU A 1 191 ? -5.533 22.945 8.671 1.00 87.62 191 GLU A C 1
ATOM 1462 O O . GLU A 1 191 ? -5.149 22.484 7.604 1.00 87.62 191 GLU A O 1
ATOM 1467 N N . VAL A 1 192 ? -6.054 22.162 9.632 1.00 87.44 192 VAL A N 1
ATOM 1468 C CA . VAL A 1 192 ? -6.243 20.707 9.440 1.00 87.44 192 VAL A CA 1
ATOM 1469 C C . VAL A 1 192 ? -7.187 20.427 8.270 1.00 87.44 192 VAL A C 1
ATOM 1471 O O . VAL A 1 192 ? -6.911 19.536 7.474 1.00 87.44 192 VAL A O 1
ATOM 1474 N N . ALA A 1 193 ? -8.291 21.172 8.157 1.00 87.81 193 ALA A N 1
ATOM 1475 C CA . ALA A 1 193 ? -9.239 20.983 7.065 1.00 87.81 193 ALA A CA 1
ATOM 1476 C C . ALA A 1 193 ? -8.593 21.277 5.705 1.00 87.81 193 ALA A C 1
ATOM 1478 O O . ALA A 1 193 ? -8.686 20.450 4.809 1.00 87.81 193 ALA A O 1
ATOM 1479 N N . VAL A 1 194 ? -7.874 22.395 5.572 1.00 90.44 194 VAL A N 1
ATOM 1480 C CA . VAL A 1 194 ? -7.137 22.750 4.348 1.00 90.44 194 VAL A CA 1
ATOM 1481 C C . VAL A 1 194 ? -6.066 21.705 4.024 1.00 90.44 194 VAL A C 1
ATOM 1483 O O . VAL A 1 194 ? -5.960 21.278 2.876 1.00 90.44 194 VAL A O 1
ATOM 1486 N N . LEU A 1 195 ? -5.319 21.246 5.033 1.00 90.44 195 LEU A N 1
ATOM 1487 C CA . LEU A 1 195 ? -4.294 20.216 4.876 1.00 90.44 195 LEU A CA 1
ATOM 1488 C C . LEU A 1 195 ? -4.888 18.888 4.389 1.00 90.44 195 LEU A C 1
ATOM 1490 O O . LEU A 1 195 ? -4.274 18.229 3.561 1.00 90.44 195 LEU A O 1
ATOM 1494 N N . ALA A 1 196 ? -6.074 18.509 4.876 1.00 9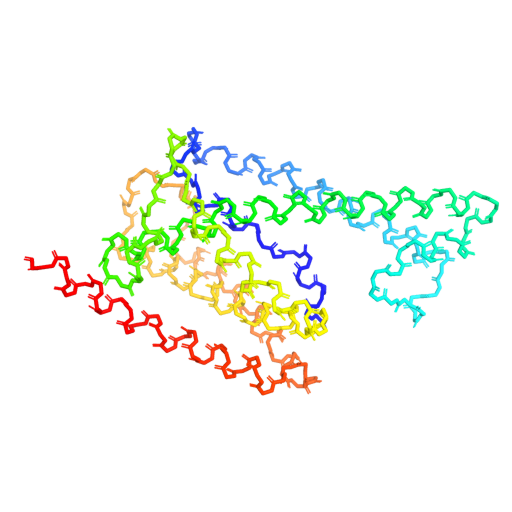0.00 196 ALA A N 1
ATOM 1495 C CA . ALA A 1 196 ? -6.783 17.304 4.449 1.00 90.00 196 ALA A CA 1
ATOM 1496 C C . ALA A 1 196 ? -7.416 17.449 3.053 1.00 90.00 196 ALA A C 1
ATOM 1498 O O . ALA A 1 196 ? -7.547 16.463 2.332 1.00 90.00 196 ALA A O 1
ATOM 1499 N N . THR A 1 197 ? -7.781 18.665 2.634 1.00 89.69 197 THR A N 1
ATOM 1500 C CA . THR A 1 197 ? -8.354 18.912 1.302 1.00 89.69 197 THR A CA 1
ATOM 1501 C C . THR A 1 197 ? -7.367 18.607 0.180 1.00 89.69 197 THR A C 1
ATOM 1503 O O . THR A 1 197 ? -7.768 18.049 -0.837 1.00 89.69 197 THR A O 1
ATOM 1506 N N . LEU A 1 198 ? -6.081 18.922 0.355 1.00 90.06 198 LEU A N 1
ATOM 1507 C CA . LEU A 1 198 ? -5.059 18.672 -0.665 1.00 90.06 198 LEU A CA 1
ATOM 1508 C C . LEU A 1 198 ? -4.970 17.187 -1.092 1.00 90.06 198 LEU A C 1
ATOM 1510 O O . LEU A 1 198 ? -5.152 16.919 -2.281 1.00 90.06 198 LEU A O 1
ATOM 1514 N N . PRO A 1 199 ? -4.745 16.208 -0.189 1.00 89.19 199 PRO A N 1
ATOM 1515 C CA . PRO A 1 199 ? -4.724 14.797 -0.564 1.00 89.19 199 PRO A CA 1
ATOM 1516 C C . PRO A 1 199 ? -6.084 14.321 -1.084 1.00 89.19 199 PRO A C 1
ATOM 1518 O O . PRO A 1 199 ? -6.115 13.548 -2.033 1.00 89.19 199 PRO A O 1
ATOM 1521 N N . MET A 1 200 ? -7.205 14.830 -0.560 1.00 89.88 200 MET A N 1
ATOM 1522 C CA . MET A 1 200 ? -8.535 14.510 -1.098 1.00 89.88 200 MET A CA 1
ATOM 1523 C C . MET A 1 200 ? -8.709 14.959 -2.560 1.00 89.88 200 MET A C 1
ATOM 1525 O O . MET A 1 200 ? -9.273 14.217 -3.359 1.00 89.88 200 MET A O 1
ATOM 1529 N N . ILE A 1 201 ? -8.195 16.132 -2.948 1.00 91.81 201 ILE A N 1
ATOM 1530 C CA . ILE A 1 201 ? -8.218 16.592 -4.348 1.00 91.81 201 ILE A CA 1
ATOM 1531 C C . ILE A 1 201 ? -7.347 15.693 -5.227 1.00 91.81 201 ILE A C 1
ATOM 1533 O O . ILE A 1 201 ? -7.770 15.310 -6.317 1.00 91.81 201 ILE A O 1
ATOM 1537 N N . VAL A 1 202 ? -6.148 15.333 -4.759 1.00 89.19 202 VAL A N 1
ATOM 1538 C CA . VAL A 1 202 ? -5.252 14.430 -5.499 1.00 89.19 202 VAL A CA 1
ATOM 1539 C C . VAL A 1 202 ? -5.921 13.073 -5.716 1.00 89.19 202 VAL A C 1
ATOM 1541 O O . VAL A 1 202 ? -5.953 12.590 -6.844 1.00 89.19 202 VAL A O 1
ATOM 1544 N N . LEU A 1 203 ? -6.527 12.495 -4.674 1.00 88.25 203 LEU A N 1
ATOM 1545 C CA . LEU A 1 203 ? -7.272 11.239 -4.769 1.00 88.25 203 LEU A CA 1
ATOM 1546 C C . LEU A 1 203 ? -8.462 11.357 -5.732 1.00 88.25 203 LEU A C 1
ATOM 1548 O O . LEU A 1 203 ? -8.663 10.472 -6.558 1.00 88.25 203 LEU A O 1
ATOM 1552 N N . ALA A 1 204 ? -9.216 12.462 -5.695 1.00 89.50 204 ALA A N 1
ATOM 1553 C CA . ALA A 1 204 ? -10.308 12.699 -6.641 1.00 89.50 204 ALA A CA 1
ATOM 1554 C C . ALA A 1 204 ? -9.807 12.758 -8.092 1.00 89.50 204 ALA A C 1
ATOM 1556 O O . ALA A 1 204 ? -10.418 12.159 -8.978 1.00 89.50 204 ALA A O 1
ATOM 1557 N N . GLY A 1 205 ? -8.692 13.452 -8.338 1.00 89.12 205 GLY A N 1
ATOM 1558 C CA . GLY A 1 205 ? -8.074 13.547 -9.660 1.00 89.12 205 GLY A CA 1
ATOM 1559 C C . GLY A 1 205 ? -7.596 12.190 -10.169 1.00 89.12 205 GLY A C 1
ATOM 1560 O O . GLY A 1 205 ? -7.903 11.812 -11.295 1.00 89.12 205 GLY A O 1
ATOM 1561 N N . VAL A 1 206 ? -6.926 11.420 -9.313 1.00 85.81 206 VAL A N 1
ATOM 1562 C CA . VAL A 1 206 ? -6.490 10.049 -9.604 1.00 85.81 206 VAL A CA 1
ATOM 1563 C C . VAL A 1 206 ? -7.661 9.153 -9.978 1.00 85.81 206 VAL A C 1
ATOM 1565 O O . VAL A 1 206 ? -7.598 8.476 -11.004 1.00 85.81 206 VAL A O 1
ATOM 1568 N N . LEU A 1 207 ? -8.715 9.138 -9.155 1.00 86.31 207 LEU A N 1
ATOM 1569 C CA . LEU A 1 207 ? -9.896 8.324 -9.421 1.00 86.31 207 LEU A CA 1
ATOM 1570 C C . LEU A 1 207 ? -10.521 8.748 -10.748 1.00 86.31 207 LEU A C 1
ATOM 1572 O O . LEU A 1 207 ? -10.811 7.896 -11.577 1.00 86.31 207 LEU A O 1
ATOM 1576 N N . SER A 1 208 ? -10.652 10.054 -10.986 1.00 86.44 208 SER A N 1
ATOM 1577 C CA . SER A 1 208 ? -11.220 10.590 -12.227 1.00 86.44 208 SER A CA 1
ATOM 1578 C C . SER A 1 208 ? -10.434 10.139 -13.459 1.00 86.44 208 SER A C 1
ATOM 1580 O O . SER A 1 208 ? -11.039 9.609 -14.384 1.00 86.44 208 SER A O 1
ATOM 1582 N N . ILE A 1 209 ? -9.102 10.278 -13.444 1.00 86.69 209 ILE A N 1
ATOM 1583 C CA . ILE A 1 209 ? -8.221 9.843 -14.542 1.00 86.69 209 ILE A CA 1
ATOM 1584 C C . ILE A 1 209 ? -8.334 8.330 -14.753 1.00 86.69 209 ILE A C 1
ATOM 1586 O O . ILE A 1 209 ? -8.524 7.858 -15.867 1.00 86.69 209 ILE A O 1
ATOM 1590 N N . SER A 1 210 ? -8.290 7.557 -13.672 1.00 84.00 210 SER A N 1
ATOM 1591 C CA . SER A 1 210 ? -8.351 6.094 -13.747 1.00 84.00 210 SER A CA 1
ATOM 1592 C C . SER A 1 210 ? -9.719 5.594 -14.244 1.00 84.00 210 SER A C 1
ATOM 1594 O O . SER A 1 210 ? -9.798 4.574 -14.929 1.00 84.00 210 SER A O 1
ATOM 1596 N N . PHE A 1 211 ? -10.803 6.325 -13.946 1.00 82.44 211 PHE A N 1
ATOM 1597 C CA . PHE A 1 211 ? -12.133 6.081 -14.509 1.00 82.44 211 PHE A CA 1
ATOM 1598 C C . PHE A 1 211 ? -12.201 6.441 -15.997 1.00 82.44 211 PHE A C 1
ATOM 1600 O O . PHE A 1 211 ? -12.776 5.669 -16.764 1.00 82.44 211 PHE A O 1
ATOM 1607 N N . THR A 1 212 ? -11.625 7.572 -16.424 1.00 83.12 212 THR A N 1
ATOM 1608 C CA . THR A 1 212 ? -11.615 7.974 -17.844 1.00 83.12 212 THR A CA 1
ATOM 1609 C C . THR A 1 212 ? -10.750 7.066 -18.706 1.00 83.12 212 THR A C 1
ATOM 1611 O O . THR A 1 212 ? -11.129 6.765 -19.834 1.00 83.12 212 THR A O 1
ATOM 1614 N N . ASP A 1 213 ? -9.637 6.579 -18.158 1.00 82.50 213 ASP A N 1
ATOM 1615 C CA . ASP A 1 213 ? -8.730 5.641 -18.824 1.00 82.50 213 ASP A CA 1
ATOM 1616 C C . ASP A 1 213 ? -9.317 4.219 -18.890 1.00 82.50 213 ASP A C 1
ATOM 1618 O O . ASP A 1 213 ? -8.749 3.329 -19.523 1.00 82.50 213 ASP A O 1
ATOM 1622 N N . GLY A 1 214 ? -10.464 3.986 -18.239 1.00 79.62 214 GLY A N 1
ATOM 1623 C CA . GLY A 1 214 ? -11.118 2.682 -18.196 1.00 79.62 214 GLY A CA 1
ATOM 1624 C C . GLY A 1 214 ? -10.310 1.624 -17.442 1.00 79.62 214 GLY A C 1
ATOM 1625 O O . GLY A 1 214 ? -10.521 0.433 -17.670 1.00 79.62 214 GLY A O 1
ATOM 1626 N N . GLU A 1 215 ? -9.398 2.030 -16.544 1.00 78.44 215 GLU A N 1
ATOM 1627 C CA . GLU A 1 215 ? -8.581 1.097 -15.753 1.00 78.44 215 GLU A CA 1
ATOM 1628 C C . GLU A 1 215 ? -9.488 0.201 -14.884 1.00 78.44 215 GLU A C 1
ATOM 1630 O O . GLU A 1 215 ? -9.234 -0.997 -14.724 1.00 78.44 215 GLU A O 1
ATOM 1635 N N . TYR A 1 216 ? -10.590 0.755 -14.361 1.00 78.19 216 TYR A N 1
ATOM 1636 C CA . TYR A 1 216 ? -11.528 0.040 -13.496 1.00 78.19 216 TYR A CA 1
ATOM 1637 C C . TYR A 1 216 ? -12.453 -0.900 -14.276 1.00 78.19 216 TYR A C 1
ATOM 1639 O O . TYR A 1 216 ? -13.473 -0.503 -14.839 1.00 78.19 216 TYR A O 1
ATOM 1647 N N . GLY A 1 217 ? -12.148 -2.195 -14.225 1.00 76.75 217 GLY A N 1
ATOM 1648 C CA . GLY A 1 217 ? -13.077 -3.225 -14.680 1.00 76.75 217 GLY A CA 1
ATOM 1649 C C . GLY A 1 217 ? -14.340 -3.310 -13.809 1.00 76.75 217 GLY A C 1
ATOM 1650 O O . GLY A 1 217 ? -14.303 -3.054 -12.604 1.00 76.75 217 GLY A O 1
ATOM 1651 N N . LEU A 1 218 ? -15.444 -3.780 -14.403 1.00 76.88 218 LEU A N 1
ATOM 1652 C CA . LEU A 1 218 ? -16.708 -4.089 -13.711 1.00 76.88 218 LEU A CA 1
ATOM 1653 C C . LEU A 1 218 ? -16.524 -4.842 -12.374 1.00 76.88 218 LEU A C 1
ATOM 1655 O O . LEU A 1 218 ? -17.137 -4.430 -11.390 1.00 76.88 218 LEU A O 1
ATOM 1659 N N . PRO A 1 219 ? -15.670 -5.884 -12.275 1.00 77.88 219 PRO A N 1
ATOM 1660 C CA . PRO A 1 219 ? -15.451 -6.583 -11.009 1.00 77.88 219 PRO A CA 1
ATOM 1661 C C . PRO A 1 219 ? -14.888 -5.696 -9.893 1.00 77.88 219 PRO A C 1
ATOM 1663 O O . PRO A 1 219 ? -15.289 -5.854 -8.744 1.00 77.88 219 PRO A O 1
ATOM 1666 N N . ALA A 1 220 ? -13.993 -4.756 -10.218 1.00 77.38 220 ALA A N 1
ATOM 1667 C CA . ALA A 1 220 ? -13.415 -3.842 -9.235 1.00 77.38 220 ALA A CA 1
ATOM 1668 C C . ALA A 1 220 ? -14.484 -2.880 -8.704 1.00 77.38 220 ALA A C 1
ATOM 1670 O O . ALA A 1 220 ? -14.645 -2.746 -7.497 1.00 77.38 220 ALA A O 1
ATOM 1671 N N . ILE A 1 221 ? -15.288 -2.298 -9.600 1.00 81.62 221 ILE A N 1
ATOM 1672 C CA . ILE A 1 221 ? -16.378 -1.382 -9.233 1.00 81.62 221 ILE A CA 1
ATOM 1673 C C . ILE A 1 221 ? -17.419 -2.093 -8.363 1.00 81.62 221 ILE A C 1
ATOM 1675 O O . ILE A 1 221 ? -17.815 -1.572 -7.321 1.00 81.62 221 ILE A O 1
ATOM 1679 N N . ILE A 1 222 ? -17.844 -3.295 -8.764 1.00 81.94 222 ILE A N 1
ATOM 1680 C CA . ILE A 1 222 ? -18.808 -4.095 -7.999 1.00 81.94 222 ILE A CA 1
ATOM 1681 C C . ILE A 1 222 ? -18.220 -4.464 -6.634 1.00 81.94 222 ILE A C 1
ATOM 1683 O O . ILE A 1 222 ? -18.888 -4.278 -5.620 1.00 81.94 222 ILE A O 1
ATOM 1687 N N . GLY A 1 223 ? -16.971 -4.939 -6.590 1.00 79.25 223 GLY A N 1
ATOM 1688 C CA . GLY A 1 223 ? -16.290 -5.292 -5.343 1.00 79.25 223 GLY A CA 1
ATOM 1689 C C . GLY A 1 223 ? -16.215 -4.113 -4.375 1.00 79.25 223 GLY A C 1
ATOM 1690 O O . GLY A 1 223 ? -16.557 -4.248 -3.201 1.00 79.25 223 GLY A O 1
ATOM 1691 N N . THR A 1 224 ? -15.868 -2.933 -4.881 1.00 80.31 224 THR A N 1
ATOM 1692 C CA . THR A 1 224 ? -15.854 -1.691 -4.110 1.00 80.31 224 THR A CA 1
ATOM 1693 C C . THR A 1 224 ? -17.242 -1.274 -3.636 1.00 80.31 224 THR A C 1
ATOM 1695 O O . THR A 1 224 ? -17.405 -0.947 -2.462 1.00 80.31 224 THR A O 1
ATOM 1698 N N . ALA A 1 225 ? -18.258 -1.314 -4.499 1.00 82.81 225 ALA A N 1
ATOM 1699 C CA . ALA A 1 225 ? -19.626 -0.968 -4.121 1.00 82.81 225 ALA A CA 1
ATOM 1700 C C . ALA A 1 225 ? -20.155 -1.891 -3.012 1.00 82.81 225 ALA A C 1
ATOM 1702 O O . ALA A 1 225 ? -20.748 -1.419 -2.042 1.00 82.81 225 ALA A O 1
ATOM 1703 N N . VAL A 1 226 ? -19.881 -3.196 -3.116 1.00 83.56 226 VAL A N 1
ATOM 1704 C CA . VAL A 1 226 ? -20.214 -4.179 -2.078 1.00 83.56 226 VAL A CA 1
ATOM 1705 C C . VAL A 1 226 ? -19.455 -3.876 -0.786 1.00 83.56 226 VAL A C 1
ATOM 1707 O O . VAL A 1 226 ? -20.075 -3.823 0.274 1.00 83.56 226 VAL A O 1
ATOM 1710 N N . ALA A 1 227 ? -18.147 -3.611 -0.847 1.00 79.69 227 ALA A N 1
ATOM 1711 C CA . ALA A 1 227 ? -17.346 -3.279 0.333 1.00 79.69 227 ALA A CA 1
ATOM 1712 C C . ALA A 1 227 ? -17.894 -2.039 1.066 1.00 79.69 227 ALA A C 1
ATOM 1714 O O . ALA A 1 227 ? -18.149 -2.085 2.270 1.00 79.69 227 ALA A O 1
ATOM 1715 N N . VAL A 1 228 ? -18.184 -0.964 0.330 1.00 82.69 228 VAL A N 1
ATOM 1716 C CA . VAL A 1 228 ? -18.766 0.267 0.887 1.00 82.69 228 VAL A CA 1
ATOM 1717 C C . VAL A 1 228 ? -20.158 0.017 1.473 1.00 82.69 228 VAL A C 1
ATOM 1719 O O . VAL A 1 228 ? -20.461 0.521 2.552 1.00 82.69 228 VAL A O 1
ATOM 1722 N N . ALA A 1 229 ? -20.999 -0.784 0.813 1.00 82.88 229 ALA A N 1
ATOM 1723 C CA . ALA A 1 229 ? -22.344 -1.099 1.297 1.00 82.88 229 ALA A CA 1
ATOM 1724 C C . ALA A 1 229 ? -22.340 -2.010 2.538 1.00 82.88 229 ALA A C 1
ATOM 1726 O O . ALA A 1 229 ? -23.168 -1.846 3.436 1.00 82.88 229 ALA A O 1
ATOM 1727 N N . THR A 1 230 ? -21.403 -2.959 2.615 1.00 80.56 230 THR A N 1
ATOM 1728 C CA . THR A 1 230 ? -21.287 -3.879 3.757 1.00 80.56 230 THR A CA 1
ATOM 1729 C C . THR A 1 230 ? -20.817 -3.185 5.033 1.00 80.56 230 THR A C 1
ATOM 1731 O O . THR A 1 230 ? -21.270 -3.568 6.110 1.00 80.56 230 THR A O 1
ATOM 1734 N N . GLY A 1 231 ? -20.000 -2.129 4.947 1.00 76.56 231 GLY A N 1
ATOM 1735 C CA . GLY A 1 231 ? -19.494 -1.397 6.117 1.00 76.56 231 GLY A CA 1
ATOM 1736 C C . GLY A 1 231 ? -20.593 -0.914 7.084 1.00 76.56 231 GLY A C 1
ATOM 1737 O O . GLY A 1 231 ? -20.591 -1.313 8.252 1.00 76.56 231 GLY A O 1
ATOM 1738 N N . PRO A 1 232 ? -21.579 -0.112 6.633 1.00 80.56 232 PRO A N 1
ATOM 1739 C CA . PRO A 1 232 ? -22.688 0.350 7.472 1.00 80.56 232 PRO A CA 1
ATOM 1740 C C . PRO A 1 232 ? -23.574 -0.777 8.014 1.00 80.56 232 PRO A C 1
ATOM 1742 O O . PRO A 1 232 ? -24.065 -0.682 9.140 1.00 80.56 232 PRO A O 1
ATOM 1745 N N . VAL A 1 233 ? -23.787 -1.837 7.229 1.00 77.62 233 VAL A N 1
ATOM 1746 C CA . VAL A 1 233 ? -24.591 -2.999 7.643 1.00 77.62 233 VAL A CA 1
ATOM 1747 C C . VAL A 1 233 ? -23.889 -3.748 8.774 1.00 77.62 233 VAL A C 1
ATOM 1749 O O . VAL A 1 233 ? -24.494 -3.984 9.818 1.00 77.62 233 VAL A O 1
ATOM 1752 N N . MET A 1 234 ? -22.595 -4.028 8.612 1.00 74.25 234 MET A N 1
ATOM 1753 C CA . MET A 1 234 ? -21.768 -4.674 9.632 1.00 74.25 234 MET A CA 1
ATOM 1754 C C . MET A 1 234 ? -21.676 -3.826 10.901 1.00 74.25 234 MET A C 1
ATOM 1756 O O . MET A 1 234 ? -21.817 -4.354 12.002 1.00 74.25 234 MET A O 1
ATOM 1760 N N . TYR A 1 235 ? -21.524 -2.504 10.768 1.00 76.50 235 TYR A N 1
ATOM 1761 C CA . TYR A 1 235 ? -21.518 -1.595 11.915 1.00 76.50 235 TYR A CA 1
ATOM 1762 C C . TYR A 1 235 ? -22.831 -1.648 12.709 1.00 76.50 235 TYR A C 1
ATOM 1764 O O . TYR A 1 235 ? -22.802 -1.704 13.937 1.00 76.50 235 TYR A O 1
ATOM 1772 N N . ARG A 1 236 ? -23.987 -1.670 12.030 1.00 77.19 236 ARG A N 1
ATOM 1773 C CA . ARG A 1 236 ? -25.295 -1.789 12.698 1.00 77.19 236 ARG A CA 1
ATOM 1774 C C . ARG A 1 236 ? -25.439 -3.126 13.423 1.00 77.19 236 ARG A C 1
ATOM 1776 O O . ARG A 1 236 ? -25.753 -3.127 14.607 1.00 77.19 236 ARG A O 1
ATOM 1783 N N . MET A 1 237 ? -25.113 -4.236 12.757 1.00 73.88 237 MET A N 1
ATOM 1784 C CA . MET A 1 237 ? -25.171 -5.571 13.367 1.00 73.88 237 MET A CA 1
ATOM 1785 C C . MET A 1 237 ? -24.255 -5.696 14.594 1.00 73.88 237 MET A C 1
ATOM 1787 O O . MET A 1 237 ? -24.647 -6.292 15.596 1.00 73.88 237 MET A O 1
ATOM 1791 N N . ALA A 1 238 ? -23.053 -5.114 14.542 1.00 68.75 238 ALA A N 1
ATOM 1792 C CA . ALA A 1 238 ? -22.123 -5.101 15.671 1.00 68.75 238 ALA A CA 1
ATOM 1793 C C . ALA A 1 238 ? -22.606 -4.202 16.823 1.00 68.75 238 ALA A C 1
ATOM 1795 O O . ALA A 1 238 ? -22.438 -4.546 17.994 1.00 68.75 238 ALA A O 1
ATOM 1796 N N . ARG A 1 239 ? -23.229 -3.056 16.511 1.00 71.25 239 ARG A N 1
ATOM 1797 C CA . ARG A 1 239 ? -23.769 -2.136 17.520 1.00 71.25 239 ARG A CA 1
ATOM 1798 C C . ARG A 1 239 ? -24.919 -2.762 18.300 1.00 71.25 239 ARG A C 1
ATOM 1800 O O . ARG A 1 239 ? -24.920 -2.673 19.522 1.00 71.25 239 ARG A O 1
ATOM 1807 N N . ASP A 1 240 ? -25.841 -3.420 17.604 1.00 66.06 240 ASP A N 1
ATOM 1808 C CA . ASP A 1 240 ? -27.040 -4.001 18.214 1.00 66.06 240 ASP A CA 1
ATOM 1809 C C . ASP A 1 240 ? -26.701 -5.184 19.146 1.00 66.06 240 ASP A C 1
ATOM 1811 O O . ASP A 1 240 ? -27.404 -5.426 20.126 1.00 66.06 240 ASP A O 1
ATOM 1815 N N . ARG A 1 241 ? -25.576 -5.876 18.904 1.00 61.66 241 ARG A N 1
ATOM 1816 C CA . ARG A 1 241 ? -25.063 -6.941 19.785 1.00 61.66 241 ARG A CA 1
ATOM 1817 C C . ARG A 1 241 ? -24.322 -6.435 21.024 1.00 61.66 241 ARG A C 1
ATOM 1819 O O . ARG A 1 241 ? -24.348 -7.118 22.034 1.00 61.66 241 ARG A O 1
ATOM 1826 N N . ARG A 1 242 ? -23.684 -5.256 20.989 1.00 54.03 242 ARG A N 1
ATOM 1827 C CA . ARG A 1 242 ? -23.030 -4.658 22.179 1.00 54.03 242 ARG A CA 1
ATOM 1828 C C . ARG A 1 242 ? -24.019 -4.125 23.218 1.00 54.03 242 ARG A C 1
ATOM 1830 O O . ARG A 1 242 ? -23.616 -3.824 24.337 1.00 54.03 242 ARG A O 1
ATOM 1837 N N . THR A 1 243 ? -25.277 -3.947 22.829 1.00 51.00 243 THR A N 1
ATOM 1838 C CA . THR A 1 243 ? -26.362 -3.462 23.692 1.00 51.00 243 THR A CA 1
ATOM 1839 C C . THR A 1 243 ? -27.242 -4.577 24.265 1.00 51.00 243 THR A C 1
ATOM 1841 O O . THR A 1 243 ? -28.188 -4.262 24.984 1.00 51.00 243 THR A O 1
ATOM 1844 N N . SER A 1 244 ? -26.953 -5.845 23.948 1.00 41.84 244 SER A N 1
ATOM 1845 C CA . SER A 1 244 ? -27.639 -7.040 24.464 1.00 41.84 244 SER A CA 1
ATOM 1846 C C . SER A 1 244 ? -26.722 -7.856 25.363 1.00 41.84 244 SER A C 1
ATOM 1848 O O . SER A 1 244 ? -27.296 -8.652 26.138 1.00 41.84 244 SER A O 1
#

Secondary structure (DSSP, 8-state):
-HHHHHTTTTSSHHHHTGGGSSSHHHHHHHHHHHHHHHHHHHHHHHHHHHHHHS-GGG--TT-HHHHHHHHSGGGHHHHHHHHHHHHHHHHHHHHHHHHHHHTHHHHHHHHTTSS-GGGGPPPTTS--HHHHHHHHHHHHHGGGS-HHHHHHHHHHHHHHHHHHHHHHHHHHHHH-TT-TTS---SS-HHHHHHHHHHHHHHHHHHHHHHHHTT-S-HHHHHHHHHHHHHHHHHHHHHHHHHT-

Foldseek 3Di:
DLVVVLLVPDLCVVVVVCVVDDPSLPVSVVVCVVVVVVSVCVPPVVVVVLVVFDPPVPDDVVCSLVSLLVGVPPCSNVVSVVVVVVVVVVVVVVVVVVLQVVLVVQLVCLVVVNDPVLQVDADPVRHSVVSSVVVVVVVVVCVVPDPLQVSLLVLVLRLVVLVVVLVVQLVCCVPPVPDPPDHDDPDDSVVSNVVSVVVNVVSVVVVVVCVVVVSDDPVSVVVNVCVVVVVVVVVVVSVVSVVD

Sequence (244 aa):
ISIALWNYIGWDNPSTAQGEVKNPSRTYPRALAFALPIVTIGYFVPLLATLGASDWTTWTEGGWPQIAVSVSGSAGRWIAIWIALGGMISALALFNALMLGYSRIPFVLADDGLLPKPLAKLDVHGTPRTAIIVSAVFYSVFALVSFGKLVVADVLLYSIALFLEFGALVQLRKTEPLLRGVFRIPVGRTEVAVLATLPMIVLAGVLSISFTDGEYGLPAIIGTAVAVATGPVMYRMARDRRTS